Protein AF-A0A0K0F7G6-F1 (afdb_monomer_lite)

Secondary structure (DSSP, 8-state):
--HHHHHHHHHHTT-SSPPPHHHHHHHHHHHHTT--EEEEEEEESSSS-EEEEEEEEEEEEEPPTT---B-HHHHHHHHHHHHHH-HHHHHHHTT-S-TT-EEEEEEESS----TT-TTEEEEEEEPPPEEETTEEEEEEEEEEEESPPSS---SSPPPPP--TTTT-STTEEEEE---TTS-----EEEEHHHHHHHHHHTT---SS----SEEEEEE-TTS-EEEEEEEEE-TT--EEEEEEE---S---------

Radius of gyration: 21.0 Å; chains: 1; bounding box: 54×41×56 Å

Structure (mmCIF, N/CA/C/O backbone):
data_AF-A0A0K0F7G6-F1
#
_entry.id   AF-A0A0K0F7G6-F1
#
loop_
_atom_site.group_PDB
_atom_site.id
_atom_site.type_symbol
_atom_site.label_atom_id
_atom_site.label_alt_id
_atom_site.label_comp_id
_atom_site.label_asym_id
_atom_site.label_entity_id
_atom_site.label_seq_id
_atom_site.pdbx_PDB_ins_code
_atom_site.Cartn_x
_atom_site.Cartn_y
_atom_site.Cartn_z
_atom_site.occupancy
_atom_site.B_iso_or_equiv
_atom_site.auth_seq_id
_atom_site.auth_comp_id
_atom_site.auth_asym_id
_atom_site.auth_atom_id
_atom_site.pdbx_PDB_model_num
ATOM 1 N N . MET A 1 1 ? 4.862 7.576 15.679 1.00 67.00 1 MET A N 1
ATOM 2 C CA . MET A 1 1 ? 4.454 7.324 14.286 1.00 67.00 1 MET A CA 1
ATOM 3 C C . MET A 1 1 ? 3.066 6.751 14.371 1.00 67.00 1 MET A C 1
ATOM 5 O O . MET A 1 1 ? 2.919 5.734 15.036 1.00 67.00 1 MET A O 1
ATOM 9 N N . VAL A 1 2 ? 2.077 7.441 13.816 1.00 78.69 2 VAL A N 1
ATOM 10 C CA . VAL A 1 2 ? 0.722 6.891 13.664 1.00 78.69 2 VAL A CA 1
ATOM 11 C C . VAL A 1 2 ? 0.605 6.172 12.319 1.00 78.69 2 VAL A C 1
ATOM 13 O O . VAL A 1 2 ? 1.463 6.325 11.448 1.00 78.69 2 VAL A O 1
ATOM 16 N N . VAL A 1 3 ? -0.439 5.365 12.136 1.00 78.94 3 VAL A N 1
ATOM 17 C CA . VAL A 1 3 ? -0.662 4.599 10.894 1.00 78.94 3 VAL A CA 1
ATOM 18 C C . VAL A 1 3 ? -0.763 5.524 9.675 1.00 78.94 3 VAL A C 1
ATOM 20 O O . VAL A 1 3 ? -0.221 5.223 8.613 1.00 78.94 3 VAL A O 1
ATOM 23 N N . SER A 1 4 ? -1.387 6.688 9.835 1.00 78.06 4 SER A N 1
ATOM 24 C CA . SER A 1 4 ? -1.469 7.710 8.790 1.00 78.06 4 SER A CA 1
ATOM 25 C C . SER A 1 4 ? -0.106 8.300 8.403 1.00 78.06 4 SER A C 1
ATOM 27 O O . SER A 1 4 ? 0.112 8.550 7.218 1.00 78.06 4 SER A O 1
ATOM 29 N N . ASP A 1 5 ? 0.842 8.459 9.336 1.00 82.44 5 ASP A N 1
ATOM 30 C CA . ASP A 1 5 ? 2.215 8.898 9.015 1.00 82.44 5 ASP A CA 1
ATOM 31 C C . ASP A 1 5 ? 2.932 7.864 8.145 1.00 82.44 5 ASP A C 1
ATOM 33 O O . ASP A 1 5 ? 3.621 8.213 7.188 1.00 82.44 5 ASP A O 1
ATOM 37 N N . LEU A 1 6 ? 2.750 6.585 8.477 1.00 85.44 6 LEU A N 1
ATOM 38 C CA . LEU A 1 6 ? 3.329 5.464 7.748 1.00 85.44 6 LEU A CA 1
ATOM 39 C C . LEU A 1 6 ? 2.798 5.404 6.307 1.00 85.44 6 LEU A C 1
ATOM 41 O O . LEU A 1 6 ? 3.580 5.293 5.362 1.00 85.44 6 LEU A O 1
ATOM 45 N N . LEU A 1 7 ? 1.477 5.510 6.139 1.00 85.94 7 LEU A N 1
ATOM 46 C CA . LEU A 1 7 ? 0.832 5.546 4.825 1.00 85.94 7 LEU A CA 1
ATOM 47 C C . LEU A 1 7 ? 1.316 6.746 3.998 1.00 85.94 7 LEU A C 1
ATOM 49 O O . LEU A 1 7 ? 1.677 6.579 2.832 1.00 85.94 7 LEU A O 1
ATOM 53 N N . LYS A 1 8 ? 1.390 7.938 4.613 1.00 85.62 8 LYS A N 1
ATOM 54 C CA . LYS A 1 8 ? 1.945 9.148 3.982 1.00 85.62 8 LYS A CA 1
ATOM 55 C C . LYS A 1 8 ? 3.383 8.924 3.521 1.00 85.62 8 LYS A C 1
ATOM 57 O O . LYS A 1 8 ? 3.705 9.259 2.387 1.00 85.62 8 LYS A O 1
ATOM 62 N N . GLN A 1 9 ? 4.234 8.362 4.379 1.00 86.81 9 GLN A N 1
ATOM 63 C CA . GLN A 1 9 ? 5.650 8.140 4.085 1.00 86.81 9 GLN A CA 1
ATOM 64 C C . GLN A 1 9 ? 5.843 7.246 2.855 1.00 86.81 9 GLN A C 1
ATOM 66 O O . GLN A 1 9 ? 6.589 7.617 1.950 1.00 86.81 9 GLN A O 1
ATOM 71 N N . ILE A 1 10 ? 5.163 6.096 2.805 1.00 86.25 10 ILE A N 1
ATOM 72 C CA . ILE A 1 10 ? 5.297 5.150 1.689 1.00 86.25 10 ILE A CA 1
ATOM 73 C C . ILE A 1 10 ? 4.769 5.783 0.399 1.00 86.25 10 ILE A C 1
ATOM 75 O O . ILE A 1 10 ? 5.465 5.782 -0.612 1.00 86.25 10 ILE A O 1
ATOM 79 N N . PHE A 1 11 ? 3.587 6.398 0.428 1.00 84.75 11 PHE A N 1
ATOM 80 C CA . PHE A 1 11 ? 2.997 6.957 -0.785 1.00 84.75 11 PHE A CA 1
ATOM 81 C C . PHE A 1 11 ? 3.763 8.161 -1.340 1.00 84.75 11 PHE A C 1
ATOM 83 O O . PHE A 1 11 ? 4.025 8.210 -2.535 1.00 84.75 11 PHE A O 1
ATOM 90 N N . ILE A 1 12 ? 4.172 9.113 -0.492 1.00 81.19 12 ILE A N 1
ATOM 91 C CA . ILE A 1 12 ? 4.940 10.294 -0.933 1.00 81.19 12 ILE A CA 1
ATOM 92 C C . ILE A 1 12 ? 6.284 9.874 -1.537 1.00 81.19 12 ILE A C 1
ATOM 94 O O . ILE A 1 12 ? 6.775 10.501 -2.468 1.00 81.19 12 ILE A O 1
ATOM 98 N N . SER A 1 13 ? 6.886 8.789 -1.045 1.00 79.19 13 SER A N 1
ATOM 99 C CA . SER A 1 13 ? 8.154 8.295 -1.594 1.00 79.19 13 SER A CA 1
ATOM 100 C C . SER A 1 13 ? 8.040 7.674 -2.993 1.00 79.19 13 SER A C 1
ATOM 102 O O . SER A 1 13 ? 9.062 7.396 -3.618 1.00 79.19 13 SER A O 1
ATOM 104 N N . ARG A 1 14 ? 6.814 7.425 -3.468 1.00 79.44 14 ARG A N 1
ATOM 105 C CA . ARG A 1 14 ? 6.507 6.768 -4.747 1.00 79.44 14 ARG A CA 1
ATOM 106 C C . ARG A 1 14 ? 5.588 7.606 -5.645 1.00 79.44 14 ARG A C 1
ATOM 108 O O . ARG A 1 14 ? 5.306 7.225 -6.782 1.00 79.44 14 ARG A O 1
ATOM 115 N N . ASN A 1 15 ? 5.116 8.747 -5.148 1.00 77.00 15 ASN A N 1
ATOM 116 C CA . ASN A 1 15 ? 4.255 9.682 -5.854 1.00 77.00 15 ASN A CA 1
ATOM 117 C C . ASN A 1 15 ? 4.574 11.112 -5.416 1.00 77.00 15 ASN A C 1
ATOM 119 O O . ASN A 1 15 ? 4.607 11.413 -4.226 1.00 77.00 15 ASN A O 1
ATOM 123 N N . ASN A 1 16 ? 4.715 12.024 -6.376 1.00 64.31 16 ASN A N 1
ATOM 124 C CA . ASN A 1 16 ? 4.923 13.446 -6.083 1.00 64.31 16 ASN A CA 1
ATOM 125 C C . ASN A 1 16 ? 3.651 14.144 -5.563 1.00 64.31 16 ASN A C 1
ATOM 127 O O . ASN A 1 16 ? 3.698 15.306 -5.155 1.00 64.31 16 ASN A O 1
ATOM 131 N N . ASN A 1 17 ? 2.511 13.449 -5.563 1.00 68.44 17 ASN A N 1
ATOM 132 C CA . ASN A 1 17 ? 1.236 13.982 -5.106 1.00 68.44 17 ASN A CA 1
ATOM 133 C C . ASN A 1 17 ? 0.978 13.693 -3.622 1.00 68.44 17 ASN A C 1
ATOM 135 O O . ASN A 1 17 ? 1.262 12.614 -3.100 1.00 68.44 17 ASN A O 1
ATOM 139 N N . LYS A 1 18 ? 0.364 14.663 -2.939 1.00 71.12 18 LYS A N 1
ATOM 140 C CA . LYS A 1 18 ? -0.119 14.488 -1.564 1.00 71.12 18 LYS A CA 1
ATOM 141 C C . LYS A 1 18 ? -1.381 13.625 -1.561 1.00 71.12 18 LYS A C 1
ATOM 143 O O . LYS A 1 18 ? -2.294 13.891 -2.339 1.00 71.12 18 LYS A O 1
ATOM 148 N N . ILE A 1 19 ? -1.466 12.664 -0.641 1.00 74.19 19 ILE A N 1
ATOM 149 C CA . ILE A 1 19 ? -2.743 12.011 -0.316 1.00 74.19 19 ILE A CA 1
ATOM 150 C C . ILE A 1 19 ? -3.592 12.983 0.511 1.00 74.19 19 ILE A C 1
ATOM 152 O O . ILE A 1 19 ? -3.069 13.644 1.413 1.00 74.19 19 ILE A O 1
ATOM 156 N N . ASP A 1 20 ? -4.890 13.060 0.217 1.00 73.06 20 ASP A N 1
ATOM 157 C CA . ASP A 1 20 ? -5.854 13.815 1.020 1.00 73.06 20 ASP A CA 1
ATOM 158 C C . ASP A 1 20 ? -6.014 13.206 2.430 1.00 73.06 20 ASP A C 1
ATOM 160 O O . ASP A 1 20 ? -6.014 11.985 2.614 1.00 73.06 20 ASP A O 1
ATOM 164 N N . ASP A 1 21 ? -6.146 14.060 3.450 1.00 67.44 21 ASP A N 1
ATOM 165 C CA . ASP A 1 21 ? -6.247 13.621 4.849 1.00 67.44 21 ASP A CA 1
ATOM 166 C C . ASP A 1 21 ? -7.492 12.743 5.107 1.00 67.44 21 ASP A C 1
ATOM 168 O O . ASP A 1 21 ? -7.449 11.872 5.977 1.00 67.44 21 ASP A O 1
ATOM 172 N N . LEU A 1 22 ? -8.578 12.914 4.339 1.00 67.19 22 LEU A N 1
ATOM 173 C CA . LEU A 1 22 ? -9.770 12.068 4.431 1.00 67.19 22 LEU A CA 1
ATOM 174 C C . LEU A 1 22 ? -9.475 10.639 3.971 1.00 67.19 22 LEU A C 1
ATOM 176 O O . LEU A 1 22 ? -9.799 9.691 4.684 1.00 67.19 22 LEU A O 1
ATOM 180 N N . THR A 1 23 ? -8.825 10.494 2.815 1.00 74.25 23 THR A N 1
ATOM 181 C CA . THR A 1 23 ? -8.407 9.199 2.265 1.00 74.25 23 THR A CA 1
ATOM 182 C C . THR A 1 23 ? -7.522 8.455 3.257 1.00 74.25 23 THR A C 1
ATOM 184 O O . THR A 1 23 ? -7.730 7.276 3.518 1.00 74.25 23 THR A O 1
ATOM 187 N N . LEU A 1 24 ? -6.570 9.145 3.883 1.00 75.12 24 LEU A N 1
ATOM 188 C CA . LEU A 1 24 ? -5.701 8.532 4.889 1.00 75.12 24 LEU A CA 1
ATOM 189 C C . LEU A 1 24 ? -6.450 8.074 6.132 1.00 75.12 24 LEU A C 1
ATOM 191 O O . LEU A 1 24 ? -6.168 6.989 6.635 1.00 75.12 24 LEU A O 1
ATOM 195 N N . LEU A 1 25 ? -7.408 8.868 6.611 1.00 70.06 25 LEU A N 1
ATOM 196 C CA . LEU A 1 25 ? -8.240 8.463 7.735 1.00 70.06 25 LEU A CA 1
ATOM 197 C C . LEU A 1 25 ? -9.086 7.231 7.379 1.00 70.06 25 LEU A C 1
ATOM 199 O O . LEU A 1 25 ? -9.171 6.298 8.174 1.00 70.06 25 LEU A O 1
ATOM 203 N N . GLN A 1 26 ? -9.672 7.195 6.180 1.00 71.75 26 GLN A N 1
ATOM 204 C CA . GLN A 1 26 ? -10.444 6.048 5.692 1.00 71.75 26 GLN A CA 1
ATOM 205 C C . GLN A 1 26 ? -9.582 4.779 5.600 1.00 71.75 26 GLN A C 1
ATOM 207 O O . GLN A 1 26 ? -10.010 3.711 6.035 1.00 71.75 26 GLN A O 1
ATOM 212 N N . LEU A 1 27 ? -8.346 4.894 5.110 1.00 77.31 27 LEU A N 1
ATOM 213 C CA . LEU A 1 27 ? -7.388 3.785 5.065 1.00 77.31 27 LEU A CA 1
ATOM 214 C C . LEU A 1 27 ? -6.960 3.326 6.461 1.00 77.31 27 LEU A C 1
ATOM 216 O O . LEU A 1 27 ? -6.865 2.129 6.715 1.00 77.31 27 LEU A O 1
ATOM 220 N N . GLU A 1 28 ? -6.730 4.259 7.383 1.00 75.62 28 GLU A N 1
ATOM 221 C CA . GLU A 1 28 ? -6.409 3.943 8.775 1.00 75.62 28 GLU A CA 1
ATOM 222 C C . GLU A 1 28 ? -7.538 3.148 9.450 1.00 75.62 28 GLU A C 1
ATOM 224 O O . GLU A 1 28 ? -7.273 2.209 10.202 1.00 75.62 28 GLU A O 1
ATOM 229 N N . ILE A 1 29 ? -8.795 3.478 9.153 1.00 70.94 29 ILE A N 1
ATOM 230 C CA . ILE A 1 29 ? -9.959 2.744 9.657 1.00 70.94 29 ILE A CA 1
ATOM 231 C C . ILE A 1 29 ? -10.029 1.337 9.069 1.00 70.94 29 ILE A C 1
ATOM 233 O O . ILE A 1 29 ? -10.207 0.387 9.831 1.00 70.94 29 ILE A O 1
ATOM 237 N N . LEU A 1 30 ? -9.850 1.194 7.752 1.00 71.56 30 LEU A N 1
ATOM 238 C CA . LEU A 1 30 ? -9.800 -0.115 7.092 1.00 71.56 30 LEU A CA 1
ATOM 239 C C . LEU A 1 30 ? -8.732 -1.006 7.732 1.00 71.56 30 LEU A C 1
ATOM 241 O O . LEU A 1 30 ? -9.013 -2.134 8.139 1.00 71.56 30 LEU A O 1
ATOM 245 N N . LEU A 1 31 ? -7.537 -0.454 7.931 1.00 75.44 31 LEU A N 1
ATOM 246 C CA . LEU A 1 31 ? -6.448 -1.134 8.617 1.00 75.44 31 LEU A CA 1
ATOM 247 C C . LEU A 1 31 ? -6.837 -1.551 10.039 1.00 75.44 31 LEU A C 1
ATOM 249 O O . LEU A 1 31 ? -6.646 -2.707 10.401 1.00 75.44 31 LEU A O 1
ATOM 253 N N . LYS A 1 32 ? -7.430 -0.655 10.839 1.00 70.62 32 LYS A N 1
ATOM 254 C CA . LYS A 1 32 ? -7.868 -0.950 12.220 1.00 70.62 32 LYS A CA 1
ATOM 255 C C . LYS A 1 32 ? -8.958 -2.027 12.303 1.00 70.62 32 LYS A C 1
ATOM 257 O O . LYS A 1 32 ? -9.160 -2.603 13.368 1.00 70.62 32 LYS A O 1
ATOM 262 N N . GLN A 1 33 ? -9.639 -2.323 11.199 1.00 64.31 33 GLN A N 1
ATOM 263 C CA . GLN A 1 33 ? -10.616 -3.413 11.087 1.00 64.31 33 GLN A CA 1
ATOM 264 C C . GLN A 1 33 ? -9.995 -4.745 10.647 1.00 64.31 33 GLN A C 1
ATOM 266 O O . GLN A 1 33 ? -10.687 -5.760 10.570 1.00 64.31 33 GLN A O 1
ATOM 271 N N . GLY A 1 34 ? -8.688 -4.756 10.387 1.00 64.81 34 GLY A N 1
ATOM 272 C CA . GLY A 1 34 ? -7.953 -5.916 9.897 1.00 64.81 34 GLY A CA 1
ATOM 273 C C . GLY A 1 34 ? -7.946 -6.041 8.374 1.00 64.81 34 GLY A C 1
ATOM 274 O O . GLY A 1 34 ? -7.438 -7.040 7.864 1.00 64.81 34 GLY A O 1
ATOM 275 N N . TYR A 1 35 ? -8.466 -5.056 7.628 1.00 72.62 35 TYR A N 1
ATOM 276 C CA . TYR A 1 35 ? -8.335 -5.052 6.172 1.00 72.62 35 TYR A CA 1
ATOM 277 C C . TYR A 1 35 ? -6.933 -4.581 5.785 1.00 72.62 35 TYR A C 1
ATOM 279 O O . TYR A 1 35 ? -6.530 -3.485 6.178 1.00 72.62 35 TYR A O 1
ATOM 287 N N . PRO A 1 36 ? -6.166 -5.375 5.023 1.00 82.50 36 PRO A N 1
ATOM 288 C CA . PRO A 1 36 ? -4.882 -4.921 4.526 1.00 82.50 36 PRO A CA 1
ATOM 289 C C . PRO A 1 36 ? -5.066 -3.800 3.499 1.00 82.50 36 PRO A C 1
ATOM 291 O O . PRO A 1 36 ? -5.997 -3.819 2.696 1.00 82.50 36 PRO A O 1
ATOM 294 N N . VAL A 1 37 ? -4.137 -2.851 3.505 1.00 87.50 37 VAL A N 1
ATOM 295 C CA . VAL A 1 37 ? -4.024 -1.811 2.480 1.00 87.50 37 VAL A CA 1
ATOM 296 C C . VAL A 1 37 ? -2.774 -2.079 1.662 1.00 87.50 37 VAL A C 1
ATOM 298 O O . VAL A 1 37 ? -1.712 -2.376 2.221 1.00 87.50 37 VAL A O 1
ATOM 301 N N . TYR A 1 38 ? -2.902 -1.949 0.345 1.00 91.81 38 TYR A N 1
ATOM 302 C CA . TYR A 1 38 ? -1.810 -2.131 -0.597 1.00 91.81 38 TYR A CA 1
ATOM 303 C C . TYR A 1 38 ? -1.448 -0.809 -1.268 1.00 91.81 38 TYR A C 1
ATOM 305 O O . TYR A 1 38 ? -2.327 -0.063 -1.695 1.00 91.81 38 TYR A O 1
ATOM 313 N N . ILE A 1 39 ? -0.153 -0.500 -1.345 1.00 92.88 39 ILE A N 1
ATOM 314 C CA . ILE A 1 39 ? 0.362 0.658 -2.085 1.00 92.88 39 ILE A CA 1
ATOM 315 C C . ILE A 1 39 ? 1.246 0.128 -3.204 1.00 92.88 39 ILE A C 1
ATOM 317 O O . ILE A 1 39 ? 2.278 -0.489 -2.943 1.00 92.88 39 ILE A O 1
ATOM 321 N N . HIS A 1 40 ? 0.814 0.369 -4.433 1.00 93.88 40 HIS A N 1
ATOM 322 C CA . HIS A 1 40 ? 1.455 -0.086 -5.653 1.00 93.88 40 HIS A CA 1
ATOM 323 C C . HIS A 1 40 ? 2.280 1.034 -6.255 1.00 93.88 40 HIS A C 1
ATOM 325 O O . HIS A 1 40 ? 1.778 2.149 -6.385 1.00 93.88 40 HIS A O 1
ATOM 331 N N . THR A 1 41 ? 3.478 0.707 -6.715 1.00 94.19 41 THR A N 1
ATOM 332 C CA . THR A 1 41 ? 4.218 1.507 -7.688 1.00 94.19 41 THR A CA 1
ATOM 333 C C . THR A 1 41 ? 3.877 0.970 -9.076 1.00 94.19 41 THR A C 1
ATOM 335 O O . THR A 1 41 ? 4.094 -0.213 -9.362 1.00 94.19 41 THR A O 1
ATOM 338 N N . ILE A 1 42 ? 3.291 1.821 -9.918 1.00 93.38 42 ILE A N 1
ATOM 339 C CA . ILE A 1 42 ? 2.843 1.478 -11.271 1.00 93.38 42 ILE A CA 1
ATOM 340 C C . ILE A 1 42 ? 3.735 2.188 -12.285 1.00 93.38 42 ILE A C 1
ATOM 342 O O . ILE A 1 42 ? 3.973 3.391 -12.163 1.00 93.38 42 ILE A O 1
ATOM 346 N N . LEU A 1 43 ? 4.186 1.449 -13.296 1.00 93.00 43 LEU A N 1
ATOM 347 C CA . LEU A 1 43 ? 4.761 2.005 -14.519 1.00 93.00 43 LEU A CA 1
ATOM 348 C C . LEU A 1 43 ? 3.691 1.979 -15.609 1.00 93.00 43 LEU A C 1
ATOM 350 O O . LEU A 1 43 ? 2.962 0.993 -15.725 1.00 93.00 43 LEU A O 1
ATOM 354 N N . ARG A 1 44 ? 3.595 3.051 -16.394 1.00 91.00 44 ARG A N 1
ATOM 355 C CA . ARG A 1 44 ? 2.666 3.157 -17.520 1.00 91.00 44 ARG A CA 1
ATOM 356 C C . ARG A 1 44 ? 3.361 3.721 -18.747 1.00 91.00 44 ARG A C 1
ATOM 358 O O . ARG A 1 44 ? 4.065 4.724 -18.638 1.00 91.00 44 ARG A O 1
ATOM 365 N N . ASP A 1 45 ? 3.108 3.108 -19.891 1.00 88.94 45 ASP A N 1
ATOM 366 C CA . ASP A 1 45 ? 3.434 3.698 -21.191 1.00 88.94 45 ASP A CA 1
ATOM 367 C C . ASP A 1 45 ? 2.242 4.538 -21.685 1.00 88.94 45 ASP A C 1
ATOM 369 O O . ASP A 1 45 ? 2.365 5.730 -21.963 1.00 88.94 45 ASP A O 1
ATOM 373 N N . ASP A 1 46 ? 1.032 3.972 -21.612 1.00 83.12 46 ASP A N 1
ATOM 374 C CA . ASP A 1 46 ? -0.233 4.637 -21.946 1.00 83.12 46 ASP A CA 1
ATOM 375 C C . ASP A 1 46 ? -1.342 4.329 -20.906 1.00 83.12 46 ASP A C 1
ATOM 377 O O . ASP A 1 46 ? -1.041 4.047 -19.746 1.00 83.12 46 ASP A O 1
ATOM 381 N N . ASP A 1 47 ? -2.625 4.535 -21.232 1.00 76.69 47 ASP A N 1
ATOM 382 C CA . ASP A 1 47 ? -3.765 4.240 -20.332 1.00 76.69 47 ASP A CA 1
ATOM 383 C C . ASP A 1 47 ? -4.155 2.749 -20.287 1.00 76.69 47 ASP A C 1
ATOM 385 O O . ASP A 1 47 ? -4.979 2.351 -19.468 1.00 76.69 47 ASP A O 1
ATOM 389 N N . THR A 1 48 ? -3.571 1.919 -21.145 1.00 80.00 48 THR A N 1
ATOM 390 C CA . THR A 1 48 ? -3.859 0.482 -21.274 1.00 80.00 48 THR A CA 1
ATOM 391 C C . THR A 1 48 ? -2.668 -0.388 -20.882 1.00 80.00 48 THR A C 1
ATOM 393 O O . THR A 1 48 ? -2.839 -1.429 -20.251 1.00 80.00 48 THR A O 1
ATOM 396 N N . ASN A 1 49 ? -1.459 0.082 -21.173 1.00 87.25 49 ASN A N 1
ATOM 397 C CA . ASN A 1 49 ? -0.194 -0.581 -20.919 1.00 87.25 49 ASN A CA 1
ATOM 398 C C . ASN A 1 49 ? 0.376 -0.092 -19.593 1.00 87.25 49 ASN A C 1
ATOM 400 O O . ASN A 1 49 ? 1.013 0.963 -19.487 1.00 87.25 49 ASN A O 1
ATOM 404 N N . MET A 1 50 ? 0.079 -0.869 -18.558 1.00 92.50 50 MET A N 1
ATOM 405 C CA . MET A 1 50 ? 0.458 -0.616 -17.178 1.00 92.50 50 MET A CA 1
ATOM 406 C C . MET A 1 50 ? 0.978 -1.902 -16.550 1.00 92.50 50 MET A C 1
ATOM 408 O O . MET A 1 50 ? 0.461 -2.982 -16.827 1.00 92.50 50 MET A O 1
ATOM 412 N N . ILE A 1 51 ? 1.962 -1.780 -15.660 1.00 94.62 51 ILE A N 1
ATOM 413 C CA . ILE A 1 51 ? 2.473 -2.892 -14.848 1.00 94.62 51 ILE A CA 1
ATOM 414 C C . ILE A 1 51 ? 2.673 -2.436 -13.401 1.00 94.62 51 ILE A C 1
ATOM 416 O O . ILE A 1 51 ? 3.042 -1.288 -13.144 1.00 94.62 51 ILE A O 1
ATOM 420 N N . SER A 1 52 ? 2.449 -3.335 -12.441 1.00 95.12 52 SER A N 1
ATOM 421 C CA . SER A 1 52 ? 2.768 -3.088 -11.032 1.00 95.12 52 SER A CA 1
ATOM 422 C C . SER A 1 52 ? 4.103 -3.734 -10.685 1.00 95.12 52 SER A C 1
ATOM 424 O O . SER A 1 52 ? 4.242 -4.951 -10.795 1.00 95.12 52 SER A O 1
ATOM 426 N N . VAL A 1 53 ? 5.076 -2.920 -10.267 1.00 95.62 53 VAL A N 1
ATOM 427 C CA . VAL A 1 53 ? 6.475 -3.355 -10.078 1.00 95.62 53 VAL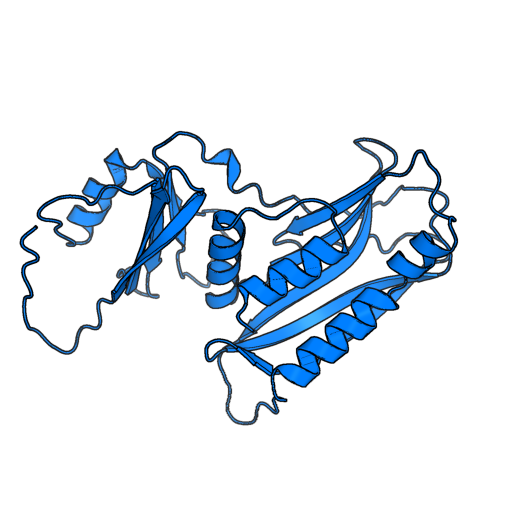 A CA 1
ATOM 428 C C . VAL A 1 53 ? 6.896 -3.483 -8.617 1.00 95.62 53 VAL A C 1
ATOM 430 O O . VAL A 1 53 ? 7.897 -4.123 -8.313 1.00 95.62 53 VAL A O 1
ATOM 433 N N . GLU A 1 54 ? 6.144 -2.886 -7.699 1.00 96.19 54 GLU A N 1
ATOM 434 C CA . GLU A 1 54 ? 6.405 -2.914 -6.261 1.00 96.19 54 GLU A CA 1
ATOM 435 C C . GLU A 1 54 ? 5.071 -2.742 -5.531 1.00 96.19 54 GLU A C 1
ATOM 437 O O . GLU A 1 54 ? 4.266 -1.889 -5.905 1.00 96.19 54 GLU A O 1
ATOM 442 N N . VAL A 1 55 ? 4.820 -3.558 -4.507 1.00 96.75 55 VAL A N 1
ATOM 443 C CA . VAL A 1 55 ? 3.568 -3.554 -3.744 1.00 96.75 55 VAL A CA 1
ATOM 444 C C . VAL A 1 55 ? 3.859 -3.661 -2.257 1.00 96.75 55 VAL A C 1
ATOM 446 O O . VAL A 1 55 ? 4.207 -4.731 -1.748 1.00 96.75 55 VAL A O 1
ATOM 449 N N . PHE A 1 56 ? 3.646 -2.568 -1.529 1.00 96.56 56 PHE A N 1
ATOM 450 C CA . PHE A 1 56 ? 3.635 -2.580 -0.071 1.00 96.56 56 PHE A CA 1
ATOM 451 C C . PHE A 1 56 ? 2.314 -3.150 0.419 1.00 96.56 56 PHE A C 1
ATOM 453 O O . PHE A 1 56 ? 1.258 -2.648 0.068 1.00 96.56 56 PHE A O 1
ATOM 460 N N . SER A 1 57 ? 2.372 -4.174 1.260 1.00 95.44 57 SER A N 1
ATOM 461 C CA . SER A 1 57 ? 1.234 -4.713 1.999 1.00 95.44 57 SER A CA 1
ATOM 462 C C . SER A 1 57 ? 1.326 -4.255 3.446 1.00 95.44 57 SER A C 1
ATOM 464 O O . SER A 1 57 ? 2.287 -4.600 4.138 1.00 95.44 57 SER A O 1
ATOM 466 N N . ILE A 1 58 ? 0.327 -3.509 3.902 1.00 94.25 58 ILE A N 1
ATOM 467 C CA . ILE A 1 58 ? 0.242 -2.971 5.258 1.00 94.25 58 ILE A CA 1
ATOM 468 C C . ILE A 1 58 ? -0.948 -3.632 5.935 1.00 94.25 58 ILE A C 1
ATOM 470 O O . ILE A 1 58 ? -2.049 -3.645 5.393 1.00 94.25 58 ILE A O 1
ATOM 474 N N . HIS A 1 59 ? -0.727 -4.198 7.113 1.00 91.12 59 HIS A N 1
ATOM 475 C CA . HIS A 1 59 ? -1.759 -4.896 7.860 1.00 91.12 59 HIS A CA 1
ATOM 476 C C . HIS A 1 59 ? -1.624 -4.588 9.351 1.00 91.12 59 HIS A C 1
ATOM 478 O O . HIS A 1 59 ? -0.508 -4.531 9.873 1.00 91.12 59 HIS A O 1
ATOM 484 N N . LEU A 1 60 ? -2.755 -4.412 10.032 1.00 87.19 60 LEU A N 1
ATOM 485 C CA . LEU A 1 60 ? -2.810 -4.287 11.485 1.00 87.19 60 LEU A CA 1
ATOM 486 C C . LEU A 1 60 ? -3.486 -5.522 12.069 1.00 87.19 60 LEU A C 1
ATOM 488 O O . LEU A 1 60 ? -4.614 -5.845 11.708 1.00 87.19 60 LEU A O 1
ATOM 492 N N . THR A 1 61 ? -2.801 -6.194 12.986 1.00 82.69 61 THR A N 1
ATOM 493 C CA . THR A 1 61 ? -3.379 -7.279 13.783 1.00 82.69 61 THR A CA 1
ATOM 494 C C . THR A 1 61 ? -3.509 -6.866 15.240 1.00 82.69 61 THR A C 1
ATOM 496 O O . THR A 1 61 ? -2.705 -6.083 15.754 1.00 82.69 61 THR A O 1
ATOM 499 N N . SER A 1 62 ? -4.467 -7.470 15.943 1.00 79.88 62 SER A N 1
ATOM 500 C CA . SER A 1 62 ? -4.512 -7.420 17.404 1.00 79.88 62 SER A CA 1
ATOM 501 C C . SER A 1 62 ? -3.210 -7.953 18.006 1.00 79.88 62 SER A C 1
ATOM 503 O O . SER A 1 62 ? -2.619 -8.897 17.478 1.00 79.88 62 SER A O 1
ATOM 505 N N . ILE A 1 63 ? -2.785 -7.378 19.131 1.00 83.44 63 ILE A N 1
ATOM 506 C CA . ILE A 1 63 ? -1.641 -7.881 19.896 1.00 83.44 63 ILE A CA 1
ATOM 507 C C . ILE A 1 63 ? -1.988 -9.285 20.408 1.00 83.44 63 ILE A C 1
ATOM 509 O O . ILE A 1 63 ? -2.940 -9.450 21.167 1.00 83.44 63 ILE A O 1
ATOM 513 N N . MET A 1 64 ? -1.236 -10.293 19.963 1.00 82.06 64 MET A N 1
ATOM 514 C CA . MET A 1 64 ? -1.342 -11.667 20.457 1.00 82.06 64 MET A CA 1
ATOM 515 C C . MET A 1 64 ? -0.253 -11.928 21.496 1.00 82.06 64 MET A C 1
ATOM 517 O O . MET A 1 64 ? 0.871 -11.427 21.352 1.00 82.06 64 MET A O 1
ATOM 521 N N . GLU A 1 65 ? -0.566 -12.742 22.505 1.00 66.44 65 GLU A N 1
ATOM 522 C CA . GLU A 1 65 ? 0.430 -13.251 23.449 1.00 66.44 65 GLU A CA 1
ATOM 523 C C . GLU A 1 65 ? 1.591 -13.890 22.670 1.00 66.44 65 GLU A C 1
ATOM 525 O O . GLU A 1 65 ? 1.382 -14.623 21.704 1.00 66.44 65 GLU A O 1
ATOM 530 N N . ASN A 1 66 ? 2.826 -13.561 23.059 1.00 79.00 66 ASN A N 1
ATOM 531 C CA . ASN A 1 66 ? 4.086 -13.986 22.427 1.00 79.00 66 ASN A CA 1
ATOM 532 C C . ASN A 1 66 ? 4.504 -13.275 21.126 1.00 79.00 66 ASN A C 1
ATOM 534 O O . ASN A 1 66 ? 5.528 -13.640 20.539 1.00 79.00 66 ASN A O 1
ATOM 538 N N . THR A 1 67 ? 3.804 -12.226 20.680 1.00 83.94 67 THR A N 1
ATOM 539 C CA . THR A 1 67 ? 4.272 -11.448 19.518 1.00 83.94 67 THR A CA 1
ATOM 540 C C . THR A 1 67 ? 5.520 -10.636 19.878 1.00 83.94 67 THR A C 1
ATOM 542 O O . THR A 1 67 ? 5.451 -9.688 20.658 1.00 83.94 67 THR A O 1
ATOM 545 N N . LYS A 1 68 ? 6.675 -10.972 19.289 1.00 88.44 68 LYS A N 1
ATOM 546 C CA . LYS A 1 68 ? 7.910 -10.189 19.447 1.00 88.44 68 LYS A CA 1
ATOM 547 C C . LYS A 1 68 ? 7.862 -8.949 18.553 1.00 88.44 68 LYS A C 1
ATOM 549 O O . LYS A 1 68 ? 7.928 -9.061 17.330 1.00 88.44 68 LYS A O 1
ATOM 554 N N . THR A 1 69 ? 7.773 -7.773 19.164 1.00 92.06 69 THR A N 1
ATOM 555 C CA . THR A 1 69 ? 7.752 -6.481 18.464 1.00 92.06 69 THR A CA 1
ATOM 556 C C . THR A 1 69 ? 8.971 -5.642 18.816 1.00 92.06 69 THR A C 1
ATOM 558 O O . THR A 1 69 ? 9.426 -5.658 19.958 1.00 92.06 69 THR A O 1
ATOM 561 N N . LEU A 1 70 ? 9.464 -4.860 17.860 1.00 92.81 70 LEU A N 1
ATOM 562 C CA . LEU A 1 70 ? 10.501 -3.858 18.083 1.00 92.81 70 LEU A CA 1
ATOM 563 C C . LEU A 1 70 ? 9.893 -2.461 18.259 1.00 92.81 70 LEU A C 1
ATOM 565 O O . LEU A 1 70 ? 8.784 -2.205 17.784 1.00 92.81 70 LEU A O 1
ATOM 569 N N . PRO A 1 71 ? 10.616 -1.520 18.891 1.00 90.81 71 PRO A N 1
ATOM 570 C CA . PRO A 1 71 ? 10.213 -0.119 18.928 1.00 90.81 71 PRO A CA 1
ATOM 571 C C . PRO A 1 71 ? 10.012 0.486 17.528 1.00 90.81 71 PRO A C 1
ATOM 573 O O . PRO A 1 71 ? 10.733 0.160 16.584 1.00 90.81 71 PRO A O 1
ATOM 576 N N . ASN A 1 72 ? 9.088 1.445 17.413 1.00 88.81 72 ASN A N 1
ATOM 577 C CA . ASN A 1 72 ? 8.704 2.089 16.145 1.00 88.81 72 ASN A CA 1
ATOM 578 C C . ASN A 1 72 ? 9.877 2.683 15.342 1.00 88.81 72 ASN A C 1
ATOM 580 O O . ASN A 1 72 ? 9.802 2.785 14.117 1.00 88.81 72 ASN A O 1
ATOM 584 N N . ILE A 1 73 ? 10.970 3.067 16.011 1.00 89.56 73 ILE A N 1
ATOM 585 C CA . ILE A 1 73 ? 12.166 3.611 15.354 1.00 89.56 73 ILE A CA 1
ATOM 586 C C . ILE A 1 73 ? 12.825 2.601 14.403 1.00 89.56 73 ILE A C 1
ATOM 588 O O . ILE A 1 73 ? 13.301 2.993 13.340 1.00 89.56 73 ILE A O 1
ATOM 592 N N . PHE A 1 74 ? 12.791 1.303 14.725 1.00 92.44 74 PHE A N 1
ATOM 593 C CA . PHE A 1 74 ? 13.366 0.258 13.874 1.00 92.44 74 PHE A CA 1
ATOM 594 C C . PHE A 1 74 ? 12.575 0.096 12.582 1.00 92.44 74 PHE A C 1
ATOM 596 O O . PHE A 1 74 ? 13.172 0.030 11.509 1.00 92.44 74 PHE A O 1
ATOM 603 N N . LEU A 1 75 ? 11.240 0.104 12.670 1.00 92.75 75 LEU A N 1
ATOM 604 C CA . LEU A 1 75 ? 10.389 0.089 11.484 1.00 92.75 75 LEU A CA 1
ATOM 605 C C . LEU A 1 75 ? 10.650 1.328 10.620 1.00 92.75 75 LEU A C 1
ATOM 607 O O . LEU A 1 75 ? 10.892 1.197 9.423 1.00 92.75 75 LEU A O 1
ATOM 611 N N . LYS A 1 76 ? 10.653 2.519 11.229 1.00 91.50 76 LYS A N 1
ATOM 612 C CA . LYS A 1 76 ? 10.894 3.782 10.520 1.00 91.50 76 LYS A CA 1
ATOM 613 C C . LYS A 1 76 ? 12.229 3.769 9.768 1.00 91.50 76 LYS A C 1
ATOM 615 O O . LYS A 1 76 ? 12.270 4.134 8.596 1.00 91.50 76 LYS A O 1
ATOM 620 N N . ASN A 1 77 ? 13.304 3.326 10.419 1.00 92.25 77 ASN A N 1
ATOM 621 C CA . ASN A 1 77 ? 14.633 3.269 9.812 1.00 92.25 77 ASN A CA 1
ATOM 622 C C . ASN A 1 77 ? 14.717 2.206 8.709 1.00 92.25 77 ASN A C 1
ATOM 624 O O . ASN A 1 77 ? 15.259 2.485 7.641 1.00 92.25 77 ASN A O 1
ATOM 628 N N . ALA A 1 78 ? 14.144 1.019 8.930 1.00 93.94 78 ALA A N 1
ATOM 629 C CA . ALA A 1 78 ? 14.116 -0.045 7.929 1.00 93.94 78 ALA A CA 1
ATOM 630 C C . ALA A 1 78 ? 13.320 0.362 6.678 1.00 93.94 78 ALA A C 1
ATOM 632 O O . ALA A 1 78 ? 13.761 0.092 5.560 1.00 93.94 78 ALA A O 1
ATOM 633 N N . LEU A 1 79 ? 12.183 1.043 6.862 1.00 93.50 79 LEU A N 1
ATOM 634 C CA . LEU A 1 79 ? 11.398 1.614 5.770 1.00 93.50 79 LEU A CA 1
ATOM 635 C C . LEU A 1 79 ? 12.174 2.702 5.041 1.00 93.50 79 LEU A C 1
ATOM 637 O O . LEU A 1 79 ? 12.295 2.614 3.832 1.00 93.50 79 LEU A O 1
ATOM 641 N N . ASN A 1 80 ? 12.748 3.681 5.743 1.00 91.62 80 ASN A N 1
ATOM 642 C CA . ASN A 1 80 ? 13.539 4.741 5.108 1.00 91.62 80 ASN A CA 1
ATOM 643 C C . ASN A 1 80 ? 14.693 4.181 4.274 1.00 91.62 80 ASN A C 1
ATOM 645 O O . ASN A 1 80 ? 14.883 4.586 3.131 1.00 91.62 80 ASN A O 1
ATOM 649 N N . SER A 1 81 ? 15.435 3.226 4.836 1.00 93.56 81 SER A N 1
ATOM 650 C CA . SER A 1 81 ? 16.530 2.562 4.134 1.00 93.56 81 SER A CA 1
ATOM 651 C C . SER A 1 81 ? 16.027 1.839 2.883 1.00 93.56 81 SER A C 1
ATOM 653 O O . SER A 1 81 ? 16.574 2.044 1.804 1.00 93.56 81 SER A O 1
ATOM 655 N N . TYR A 1 82 ? 14.948 1.057 2.989 1.00 95.31 82 TYR A N 1
ATOM 656 C CA . TYR A 1 82 ? 14.380 0.386 1.819 1.00 95.31 82 TYR A CA 1
ATOM 657 C C . TYR A 1 82 ? 13.861 1.376 0.777 1.00 95.31 82 TYR A C 1
ATOM 659 O O . TYR A 1 82 ? 14.168 1.234 -0.397 1.00 95.31 82 TYR A O 1
ATOM 667 N N . LEU A 1 83 ? 13.108 2.393 1.192 1.00 92.12 83 LEU A N 1
ATOM 668 C CA . LEU A 1 83 ? 12.534 3.378 0.285 1.00 92.12 83 LEU A CA 1
ATOM 669 C C . LEU A 1 83 ? 13.603 4.151 -0.475 1.00 92.12 83 LEU A C 1
ATOM 671 O O . LEU A 1 83 ? 13.318 4.554 -1.594 1.00 92.12 83 LEU A O 1
ATOM 675 N N . TYR A 1 84 ? 14.792 4.338 0.107 1.00 90.38 84 TYR A N 1
ATOM 676 C CA . TYR A 1 84 ? 15.939 4.970 -0.540 1.00 90.38 84 TYR A CA 1
ATOM 677 C C . TYR A 1 84 ? 16.651 4.018 -1.516 1.00 90.38 84 TYR A C 1
ATOM 679 O O . TYR A 1 84 ? 16.895 4.399 -2.658 1.00 90.38 84 TYR A O 1
ATOM 687 N N . PHE A 1 85 ? 16.919 2.776 -1.096 1.00 92.00 85 PHE A N 1
ATOM 688 C CA . PHE A 1 85 ? 17.693 1.777 -1.853 1.00 92.00 85 PHE A CA 1
ATOM 689 C C . PHE A 1 85 ? 16.844 0.755 -2.630 1.00 92.00 85 PHE A C 1
ATOM 691 O O . PHE A 1 85 ? 17.348 -0.284 -3.044 1.00 92.00 85 PHE A O 1
ATOM 698 N N . SER A 1 86 ? 15.547 1.001 -2.806 1.00 93.69 86 SER A N 1
ATOM 699 C CA . SER A 1 86 ? 14.650 0.093 -3.531 1.00 93.69 86 SER A CA 1
ATOM 700 C C . SER A 1 86 ? 15.038 -0.036 -5.002 1.00 93.69 86 SER A C 1
ATOM 702 O O . SER A 1 86 ? 15.489 0.946 -5.597 1.00 93.69 86 SER A O 1
ATOM 704 N N . GLN A 1 87 ? 14.736 -1.186 -5.610 1.00 93.69 87 GLN A N 1
ATOM 705 C CA . GLN A 1 87 ? 14.946 -1.432 -7.039 1.00 93.69 87 GLN A CA 1
ATOM 706 C C . GLN A 1 87 ? 14.355 -0.323 -7.924 1.00 93.69 87 GLN A C 1
ATOM 708 O O . GLN A 1 87 ? 15.014 0.176 -8.833 1.00 93.69 87 GLN A O 1
ATOM 713 N N . PHE A 1 88 ? 13.139 0.127 -7.610 1.00 92.56 88 PHE A N 1
ATOM 714 C CA . PHE A 1 88 ? 12.485 1.215 -8.334 1.00 92.56 88 PHE A CA 1
ATOM 715 C C . PHE A 1 88 ? 13.310 2.515 -8.329 1.00 92.56 88 PHE A C 1
ATOM 717 O O . PHE A 1 88 ? 13.497 3.148 -9.368 1.00 92.56 88 PHE A O 1
ATOM 724 N N . ASN A 1 89 ? 13.879 2.888 -7.180 1.00 90.69 89 ASN A N 1
ATOM 725 C CA . ASN A 1 89 ? 14.762 4.051 -7.094 1.00 90.69 89 ASN A CA 1
ATOM 726 C C . ASN A 1 89 ? 16.086 3.843 -7.829 1.00 90.69 89 ASN A C 1
ATOM 728 O O . ASN A 1 89 ? 16.615 4.798 -8.394 1.00 90.69 89 ASN A O 1
ATOM 732 N N . ALA A 1 90 ? 16.622 2.621 -7.848 1.00 90.81 90 ALA A N 1
ATOM 733 C CA . ALA A 1 90 ? 17.808 2.314 -8.641 1.00 90.81 90 ALA A CA 1
ATOM 734 C C . ALA A 1 90 ? 17.547 2.561 -10.140 1.00 90.81 90 ALA A C 1
ATOM 736 O O . ALA A 1 90 ? 18.377 3.176 -10.815 1.00 90.81 90 ALA A O 1
ATOM 737 N N . TRP A 1 91 ? 16.366 2.189 -10.653 1.00 91.88 91 TRP A N 1
ATOM 738 C CA . TRP A 1 91 ? 15.945 2.521 -12.022 1.00 91.88 91 TRP A CA 1
ATOM 739 C C . TRP A 1 91 ? 15.792 4.031 -12.253 1.00 91.88 91 TRP A C 1
ATOM 741 O O . TRP A 1 91 ? 16.230 4.543 -13.284 1.00 91.88 91 TRP A O 1
ATOM 751 N N . LEU A 1 92 ? 15.224 4.764 -11.289 1.00 87.38 92 LEU A N 1
ATOM 752 C CA . LEU A 1 92 ? 15.093 6.223 -11.375 1.00 87.38 92 LEU A CA 1
ATOM 753 C C . LEU A 1 92 ? 16.457 6.929 -11.446 1.00 87.38 92 LEU A C 1
ATOM 755 O O . LEU A 1 92 ? 16.668 7.784 -12.305 1.00 87.38 92 LEU A O 1
ATOM 759 N N . VAL A 1 93 ? 17.394 6.573 -10.562 1.00 86.81 93 VAL A N 1
ATOM 760 C CA . VAL A 1 93 ? 18.717 7.221 -10.469 1.00 86.81 93 VAL A CA 1
ATOM 761 C C . VAL A 1 93 ? 19.605 6.884 -11.664 1.00 86.81 93 VAL A C 1
ATOM 763 O O . VAL A 1 93 ? 20.352 7.740 -12.136 1.00 86.81 93 VAL A O 1
ATOM 766 N N . SER A 1 94 ? 19.501 5.665 -12.195 1.00 85.44 94 SER A N 1
ATOM 767 C CA . SER A 1 94 ? 20.251 5.238 -13.383 1.00 85.44 94 SER A CA 1
ATOM 768 C C . SER A 1 94 ? 19.754 5.877 -14.687 1.00 85.44 94 SER A C 1
ATOM 770 O O . SER A 1 94 ? 20.361 5.654 -15.732 1.00 85.44 94 SER A O 1
ATOM 772 N N . LYS A 1 95 ? 18.688 6.697 -14.640 1.00 78.12 95 LYS A N 1
ATOM 773 C CA . LYS A 1 95 ? 18.038 7.317 -15.811 1.00 78.12 95 LYS A CA 1
ATOM 774 C C . LYS A 1 95 ? 17.618 6.293 -16.872 1.00 78.12 95 LYS A C 1
ATOM 776 O O . LYS A 1 95 ? 17.545 6.622 -18.051 1.00 78.12 95 LYS A O 1
ATOM 781 N N . VAL A 1 96 ? 17.352 5.057 -16.446 1.00 80.44 96 VAL A N 1
ATOM 782 C CA . VAL A 1 96 ? 16.952 3.970 -17.346 1.00 80.44 96 VAL A CA 1
ATOM 783 C C . VAL A 1 96 ? 15.471 4.077 -17.704 1.00 80.44 96 VAL A C 1
ATOM 785 O O . VAL A 1 96 ? 15.085 3.603 -18.765 1.00 80.44 96 VAL A O 1
ATOM 788 N N . ILE A 1 97 ? 14.651 4.737 -16.873 1.00 84.31 97 ILE A N 1
ATOM 789 C CA . ILE A 1 97 ? 13.232 4.965 -17.180 1.00 84.31 97 ILE A CA 1
ATOM 790 C C . ILE A 1 97 ? 13.114 5.886 -18.408 1.00 84.31 97 ILE A C 1
ATOM 792 O O . ILE A 1 97 ? 13.503 7.056 -18.317 1.00 84.31 97 ILE A O 1
ATOM 796 N N . PRO A 1 98 ? 12.568 5.400 -19.539 1.00 85.06 98 PRO A N 1
ATOM 797 C CA . PRO A 1 98 ? 12.370 6.215 -20.731 1.00 85.06 98 PRO A CA 1
ATOM 798 C C . PRO A 1 98 ? 11.410 7.381 -20.472 1.00 85.06 98 PRO A C 1
ATOM 800 O O . PRO A 1 98 ? 10.492 7.273 -19.663 1.00 85.06 98 PRO A O 1
ATOM 803 N N . VAL A 1 99 ? 11.584 8.494 -21.191 1.00 83.81 99 VAL A N 1
ATOM 804 C CA . VAL A 1 99 ? 10.810 9.737 -20.976 1.00 83.81 99 VAL A CA 1
ATOM 805 C C . VAL A 1 99 ? 9.302 9.553 -21.220 1.00 83.81 99 VAL A C 1
ATOM 807 O O . VAL A 1 99 ? 8.492 10.260 -20.622 1.00 83.81 99 VAL A O 1
ATOM 810 N N . ASN A 1 100 ? 8.913 8.607 -22.079 1.00 85.94 100 ASN A N 1
ATOM 811 C CA . ASN A 1 100 ? 7.514 8.250 -22.328 1.00 85.94 100 ASN A CA 1
ATOM 812 C C . ASN A 1 100 ? 6.882 7.455 -21.177 1.00 85.94 100 ASN A C 1
ATOM 814 O O . ASN A 1 100 ? 5.674 7.566 -20.971 1.00 85.94 100 ASN A O 1
ATOM 818 N N . ILE A 1 101 ? 7.678 6.723 -20.389 1.00 89.00 101 ILE A N 1
ATOM 819 C CA . ILE A 1 101 ? 7.160 5.947 -19.267 1.00 89.00 101 ILE A CA 1
ATOM 820 C C . ILE A 1 101 ? 6.885 6.868 -18.084 1.00 89.00 101 ILE A C 1
ATOM 822 O O . ILE A 1 101 ? 7.779 7.472 -17.488 1.00 89.00 101 ILE A O 1
ATOM 826 N N . LYS A 1 102 ? 5.616 6.930 -17.690 1.00 89.69 102 LYS A N 1
ATOM 827 C CA . LYS A 1 102 ? 5.196 7.604 -16.462 1.00 89.69 102 LYS A CA 1
ATOM 828 C C . LYS A 1 102 ? 5.144 6.592 -15.327 1.00 89.69 102 LYS A C 1
ATOM 830 O O . LYS A 1 102 ? 4.871 5.413 -15.530 1.00 89.69 102 LYS A O 1
ATOM 835 N N . HIS A 1 103 ? 5.353 7.070 -14.109 1.00 89.56 103 HIS A N 1
ATOM 836 C CA . HIS A 1 103 ? 5.159 6.274 -12.906 1.00 89.56 103 HIS A CA 1
ATOM 837 C C . HIS A 1 103 ? 4.248 7.010 -11.932 1.00 89.56 103 HIS A C 1
ATOM 839 O O . HIS A 1 103 ? 4.242 8.241 -11.869 1.00 89.56 103 HIS A O 1
ATOM 845 N N . ASN A 1 104 ? 3.462 6.258 -11.174 1.00 88.88 104 ASN A N 1
ATOM 846 C CA . ASN A 1 104 ? 2.665 6.795 -10.081 1.00 88.88 104 ASN A CA 1
ATOM 847 C C . ASN A 1 104 ? 2.494 5.751 -8.977 1.00 88.88 104 ASN A C 1
ATOM 849 O O . ASN A 1 104 ? 2.858 4.583 -9.128 1.00 88.88 104 ASN A O 1
ATOM 853 N N . SER A 1 105 ? 1.941 6.194 -7.849 1.00 89.56 105 SER A N 1
ATOM 854 C CA . SER A 1 105 ? 1.453 5.275 -6.828 1.00 89.56 105 SER A CA 1
ATOM 855 C C . SER A 1 105 ? -0.045 5.129 -6.890 1.00 89.56 105 SER A C 1
ATOM 857 O O . SER A 1 105 ? -0.754 6.112 -7.109 1.00 89.56 105 SER A O 1
ATOM 859 N N . ARG A 1 106 ? -0.511 3.924 -6.582 1.00 88.00 106 ARG A N 1
ATOM 860 C CA . ARG A 1 106 ? -1.926 3.597 -6.467 1.00 88.00 106 ARG A CA 1
ATOM 861 C C . ARG A 1 106 ? -2.196 2.871 -5.158 1.00 88.00 106 ARG A C 1
ATOM 863 O O . ARG A 1 106 ? -1.471 1.945 -4.808 1.00 88.00 106 ARG A O 1
ATOM 870 N N . ILE A 1 107 ? -3.234 3.282 -4.436 1.00 86.56 107 ILE A N 1
ATOM 871 C CA . ILE A 1 107 ? -3.686 2.584 -3.225 1.00 86.56 107 ILE A CA 1
ATOM 872 C C . ILE A 1 107 ? -4.806 1.621 -3.614 1.00 86.56 107 ILE A C 1
ATOM 874 O O . ILE A 1 107 ? -5.742 2.027 -4.300 1.00 86.56 107 ILE A O 1
ATOM 878 N N . SER A 1 108 ? -4.713 0.366 -3.178 1.00 85.00 108 SER A N 1
ATOM 879 C CA . SER A 1 108 ? -5.676 -0.693 -3.486 1.00 85.00 108 SER A CA 1
ATOM 880 C C . SER A 1 108 ? -5.974 -1.585 -2.278 1.00 85.00 108 SER A C 1
ATOM 882 O O . SER A 1 108 ? -5.222 -1.620 -1.302 1.00 85.00 108 SER A O 1
ATOM 884 N N . LEU A 1 109 ? -7.082 -2.325 -2.356 1.00 81.69 109 LEU A N 1
ATOM 885 C CA . LEU A 1 109 ? -7.377 -3.479 -1.494 1.00 81.69 109 LEU A CA 1
ATOM 886 C C . LEU A 1 109 ? -6.981 -4.803 -2.161 1.00 81.69 109 LEU A C 1
ATOM 888 O O . LEU A 1 109 ? -7.109 -5.866 -1.558 1.00 81.69 109 LEU A O 1
ATOM 892 N N . GLN A 1 110 ? -6.491 -4.745 -3.398 1.00 84.62 110 GLN A N 1
ATOM 893 C CA . GLN A 1 110 ? -6.039 -5.897 -4.159 1.00 84.62 110 GLN A CA 1
ATOM 894 C C . GLN A 1 110 ? -4.518 -5.962 -4.131 1.00 84.62 110 GLN A C 1
ATOM 896 O O . GLN A 1 110 ? -3.835 -4.975 -4.375 1.00 84.62 110 GLN A O 1
ATOM 901 N N . LYS A 1 111 ? -3.970 -7.151 -3.888 1.00 90.06 111 LYS A N 1
ATOM 902 C CA . LYS A 1 111 ? -2.529 -7.375 -3.964 1.00 90.06 111 LYS A CA 1
ATOM 903 C C . LYS A 1 111 ? -2.138 -7.921 -5.336 1.00 90.06 111 LYS A C 1
ATOM 905 O O . LYS A 1 111 ? -2.060 -9.134 -5.525 1.00 90.06 111 LYS A O 1
ATOM 910 N N . THR A 1 112 ? -1.871 -7.027 -6.276 1.00 91.00 112 THR A N 1
ATOM 911 C CA . THR A 1 112 ? -1.453 -7.346 -7.647 1.00 91.00 112 THR A CA 1
ATOM 912 C C . THR A 1 112 ? -0.040 -6.844 -7.949 1.00 91.00 112 THR A C 1
ATOM 914 O O . THR A 1 112 ? 0.247 -5.656 -7.853 1.00 91.00 112 THR A O 1
ATOM 917 N N . LEU A 1 113 ? 0.847 -7.772 -8.316 1.00 95.44 113 LEU A N 1
ATOM 918 C CA . LEU A 1 113 ? 2.195 -7.511 -8.830 1.00 95.44 113 LEU A CA 1
ATOM 919 C C . LEU A 1 113 ? 2.288 -8.163 -10.214 1.00 95.44 113 LEU A C 1
ATOM 921 O O . LEU A 1 113 ? 1.822 -9.294 -10.373 1.00 95.44 113 LEU A O 1
ATOM 925 N N . SER A 1 114 ? 2.888 -7.489 -11.190 1.00 95.88 114 SER A N 1
ATOM 926 C CA . SER A 1 114 ? 3.094 -8.015 -12.544 1.00 95.88 114 SER A CA 1
ATOM 927 C C . SER A 1 114 ? 4.261 -9.000 -12.555 1.00 95.88 114 SER A C 1
ATOM 929 O O . SER A 1 114 ? 5.409 -8.606 -12.697 1.00 95.88 114 SER A O 1
ATOM 931 N N . LYS A 1 115 ? 3.993 -10.292 -12.338 1.00 94.81 115 LYS A N 1
ATOM 932 C CA . LYS A 1 115 ? 5.045 -11.313 -12.128 1.00 94.81 115 LYS A CA 1
ATOM 933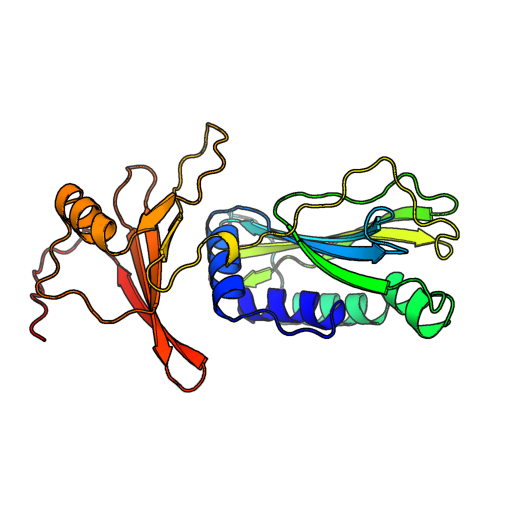 C C . LYS A 1 115 ? 5.601 -11.930 -13.411 1.00 94.81 115 LYS A C 1
ATOM 935 O O . LYS A 1 115 ? 6.458 -12.799 -13.346 1.00 94.81 115 LYS A O 1
ATOM 940 N N . ASP A 1 116 ? 5.055 -11.557 -14.558 1.00 93.81 116 ASP A N 1
ATOM 941 C CA . ASP A 1 116 ? 5.385 -12.096 -15.878 1.00 93.81 116 ASP A CA 1
ATOM 942 C C . ASP A 1 116 ? 6.401 -11.252 -16.651 1.00 93.81 116 ASP A C 1
ATOM 944 O O . ASP A 1 116 ? 6.653 -11.518 -17.824 1.00 93.81 116 ASP A O 1
ATOM 948 N N . ILE A 1 117 ? 6.986 -10.249 -16.002 1.00 94.31 117 ILE A N 1
ATOM 949 C CA . ILE A 1 117 ? 7.962 -9.366 -16.625 1.00 94.31 117 ILE A CA 1
ATOM 950 C C . ILE A 1 117 ? 9.266 -10.118 -16.870 1.00 94.31 117 ILE A C 1
ATOM 952 O O . ILE A 1 117 ? 9.850 -10.714 -15.963 1.00 94.31 117 ILE A O 1
ATOM 956 N N . LYS A 1 118 ? 9.717 -10.078 -18.123 1.00 91.19 118 LYS A N 1
ATOM 957 C CA . LYS A 1 118 ? 10.947 -10.729 -18.562 1.00 91.19 118 LYS A CA 1
ATOM 958 C C . LYS A 1 118 ? 12.160 -10.132 -17.840 1.00 91.19 118 LYS A C 1
ATOM 960 O O . LYS A 1 118 ? 12.188 -8.941 -17.544 1.00 91.19 118 LYS A O 1
ATOM 965 N N . ASP A 1 119 ? 13.155 -10.972 -17.562 1.00 89.25 119 ASP A N 1
ATOM 966 C CA . ASP A 1 119 ? 14.426 -10.591 -16.926 1.00 89.25 119 ASP A CA 1
ATOM 967 C C . ASP A 1 119 ? 14.278 -9.973 -15.519 1.00 89.25 119 ASP A C 1
ATOM 969 O O . ASP A 1 119 ? 15.220 -9.382 -14.985 1.00 89.25 119 ASP A O 1
ATOM 973 N N . CYS A 1 120 ? 13.104 -10.150 -14.904 1.00 93.81 120 CYS A N 1
ATOM 974 C CA . CYS A 1 120 ? 12.819 -9.811 -13.518 1.00 93.81 120 CYS A CA 1
ATOM 975 C C . CYS A 1 120 ? 12.473 -11.070 -12.716 1.00 93.81 120 CYS A C 1
ATOM 977 O O . CYS A 1 120 ? 11.779 -11.966 -13.199 1.00 93.81 120 CYS A O 1
ATOM 979 N N . ILE A 1 121 ? 12.896 -11.104 -11.455 1.00 95.94 121 ILE A N 1
ATOM 980 C CA . ILE A 1 121 ? 12.409 -12.061 -10.455 1.00 95.94 121 ILE A CA 1
ATOM 981 C C . ILE A 1 121 ? 11.533 -11.342 -9.429 1.00 95.94 121 ILE A C 1
ATOM 983 O O . ILE A 1 121 ? 11.612 -10.126 -9.264 1.00 95.94 121 ILE A O 1
ATOM 987 N N . VAL A 1 122 ? 10.667 -12.091 -8.746 1.00 97.06 122 VAL A N 1
ATOM 988 C CA . VAL A 1 122 ? 9.828 -11.544 -7.675 1.00 97.06 122 VAL A CA 1
ATOM 989 C C . VAL A 1 122 ? 10.534 -11.732 -6.345 1.00 97.06 122 VAL A C 1
ATOM 991 O O . VAL A 1 122 ? 10.666 -12.858 -5.870 1.00 97.06 122 VAL A O 1
ATOM 994 N N . GLU A 1 123 ? 10.889 -10.621 -5.717 1.00 97.88 123 GLU A N 1
ATOM 995 C CA . GLU A 1 123 ? 11.491 -10.594 -4.394 1.00 97.88 123 GLU A CA 1
ATOM 996 C C . GLU A 1 123 ? 10.520 -10.106 -3.327 1.00 97.88 123 GLU A C 1
ATOM 998 O O . GLU A 1 123 ? 9.495 -9.467 -3.601 1.00 97.88 123 GLU A O 1
ATOM 1003 N N . LYS A 1 124 ? 10.847 -10.420 -2.070 1.00 97.62 124 LYS A N 1
ATOM 1004 C CA . LYS A 1 124 ? 10.023 -10.043 -0.923 1.00 97.62 124 LYS A CA 1
ATOM 1005 C C . LYS A 1 124 ? 10.850 -9.620 0.274 1.00 97.62 124 LYS A C 1
ATOM 1007 O O . LYS A 1 124 ? 11.668 -10.374 0.789 1.00 97.62 124 LYS A O 1
ATOM 1012 N N . LYS A 1 125 ? 10.500 -8.466 0.841 1.00 96.88 125 LYS A N 1
ATOM 1013 C CA . LYS A 1 125 ? 11.046 -7.993 2.115 1.00 96.88 125 LYS A CA 1
ATOM 1014 C C . LYS A 1 125 ? 9.949 -7.833 3.157 1.00 96.88 125 LYS A C 1
ATOM 1016 O O . LYS A 1 125 ? 8.937 -7.175 2.925 1.00 96.88 125 LYS A O 1
ATOM 1021 N N . CYS A 1 126 ? 10.166 -8.409 4.334 1.00 96.50 126 CYS A N 1
ATOM 1022 C CA . CYS A 1 126 ? 9.338 -8.176 5.515 1.00 96.50 126 CYS A CA 1
ATOM 1023 C C . CYS A 1 126 ? 10.045 -7.184 6.441 1.00 96.50 126 CYS A C 1
ATOM 1025 O O . CYS A 1 126 ? 11.245 -7.304 6.686 1.00 96.50 126 CYS A O 1
ATOM 1027 N N . PHE A 1 127 ? 9.305 -6.206 6.956 1.00 95.88 127 PHE A N 1
ATOM 1028 C CA . PHE A 1 127 ? 9.841 -5.210 7.880 1.00 95.88 127 PHE A CA 1
ATOM 1029 C C . PHE A 1 127 ? 9.659 -5.651 9.338 1.00 95.88 127 PHE A C 1
ATOM 1031 O O . PHE A 1 127 ? 8.802 -6.498 9.616 1.00 95.88 127 PHE A O 1
ATOM 1038 N N . PRO A 1 128 ? 10.436 -5.086 10.282 1.00 95.06 128 PRO A N 1
ATOM 1039 C CA . PRO A 1 128 ? 10.271 -5.397 11.692 1.00 95.06 128 PRO A CA 1
ATOM 1040 C C . PRO A 1 128 ? 8.847 -5.129 12.177 1.00 95.06 128 PRO A C 1
ATOM 1042 O O . PRO A 1 128 ? 8.286 -4.063 11.921 1.00 95.06 128 PRO A O 1
ATOM 1045 N N . LEU A 1 129 ? 8.285 -6.087 12.912 1.00 94.06 129 LEU A N 1
ATOM 1046 C CA . LEU A 1 129 ? 6.990 -5.916 13.559 1.00 94.06 129 LEU A CA 1
ATOM 1047 C C . LEU A 1 129 ? 7.104 -4.866 14.658 1.00 94.06 129 LEU A C 1
ATOM 1049 O O . LEU A 1 129 ? 8.052 -4.881 15.444 1.00 94.06 129 LEU A O 1
ATOM 1053 N N . THR A 1 130 ? 6.125 -3.976 14.743 1.00 92.75 130 THR A N 1
ATOM 1054 C CA . THR A 1 130 ? 6.088 -2.933 15.770 1.00 92.75 130 THR A CA 1
ATOM 1055 C C . THR A 1 130 ? 4.665 -2.682 16.248 1.00 92.75 130 THR A C 1
ATOM 1057 O O . THR A 1 130 ? 3.716 -3.160 15.628 1.00 92.75 130 THR A O 1
ATOM 1060 N N . ILE A 1 131 ? 4.518 -1.943 17.347 1.00 88.94 131 ILE A N 1
ATOM 1061 C CA . ILE A 1 131 ? 3.219 -1.578 17.913 1.00 88.94 131 ILE A CA 1
ATOM 1062 C C . ILE A 1 131 ? 2.922 -0.109 17.600 1.00 88.94 131 ILE A C 1
ATOM 1064 O O . ILE A 1 131 ? 3.648 0.792 18.030 1.00 88.94 131 ILE A O 1
ATOM 1068 N N . ILE A 1 132 ? 1.820 0.131 16.888 1.00 82.94 132 ILE A N 1
ATOM 1069 C CA . ILE A 1 132 ? 1.256 1.461 16.619 1.00 82.94 132 ILE A CA 1
ATOM 1070 C C . ILE A 1 132 ? -0.221 1.429 17.001 1.00 82.94 132 ILE A C 1
ATOM 1072 O O . ILE A 1 132 ? -0.939 0.514 16.607 1.00 82.94 132 ILE A O 1
ATOM 1076 N N . ASP A 1 133 ? -0.678 2.416 17.773 1.00 76.44 133 ASP A N 1
ATOM 1077 C CA . ASP A 1 133 ? -2.073 2.540 18.217 1.00 76.44 133 ASP A CA 1
ATOM 1078 C C . ASP A 1 133 ? -2.648 1.239 18.815 1.00 76.44 133 ASP A C 1
ATOM 1080 O O . ASP A 1 133 ? -3.748 0.818 18.456 1.00 76.44 133 ASP A O 1
ATOM 1084 N N . ASN A 1 134 ? -1.894 0.565 19.691 1.00 79.44 134 ASN A N 1
ATOM 1085 C CA . ASN A 1 134 ? -2.256 -0.727 20.302 1.00 79.44 134 ASN A CA 1
ATOM 1086 C C . ASN A 1 134 ? -2.497 -1.882 19.309 1.00 79.44 134 ASN A C 1
ATOM 1088 O O . ASN A 1 134 ? -3.085 -2.898 19.674 1.00 79.44 134 ASN A O 1
ATOM 1092 N N . ASN A 1 135 ? -2.026 -1.756 18.069 1.00 83.25 135 ASN A N 1
ATOM 1093 C CA . ASN A 1 135 ? -2.056 -2.810 17.063 1.00 83.25 135 ASN A CA 1
ATOM 1094 C C . ASN A 1 135 ? -0.634 -3.192 16.657 1.00 83.25 135 ASN A C 1
ATOM 1096 O O . ASN A 1 135 ? 0.265 -2.351 16.627 1.00 83.25 135 ASN A O 1
ATOM 1100 N N . VAL A 1 136 ? -0.437 -4.458 16.302 1.00 90.25 136 VAL A N 1
ATOM 1101 C CA . VAL A 1 136 ? 0.806 -4.916 15.681 1.00 90.25 136 VAL A CA 1
ATOM 1102 C C . VAL A 1 136 ? 0.748 -4.573 14.200 1.00 90.25 136 VAL A C 1
ATOM 1104 O O . VAL A 1 136 ? -0.148 -5.023 13.487 1.00 90.25 136 VAL A O 1
ATOM 1107 N N . VAL A 1 137 ? 1.713 -3.788 13.732 1.00 92.25 137 VAL A N 1
ATOM 1108 C CA . VAL A 1 137 ? 1.842 -3.428 12.320 1.00 92.25 137 VAL A CA 1
ATOM 1109 C C . VAL A 1 137 ? 2.735 -4.437 11.622 1.00 92.25 137 VAL A C 1
ATOM 1111 O O . VAL A 1 137 ? 3.906 -4.600 11.972 1.00 92.25 137 VAL A O 1
ATOM 1114 N N . LYS A 1 138 ? 2.186 -5.082 10.596 1.00 93.44 138 LYS A N 1
ATOM 1115 C CA . LYS A 1 138 ? 2.918 -5.944 9.677 1.00 93.44 138 LYS A CA 1
ATOM 1116 C C . LYS A 1 138 ? 3.017 -5.253 8.330 1.00 93.44 138 LYS A C 1
ATOM 1118 O O . LYS A 1 138 ? 2.004 -4.996 7.682 1.00 93.44 138 LYS A O 1
ATOM 1123 N N . ILE A 1 139 ? 4.248 -4.989 7.909 1.00 95.50 139 ILE A N 1
ATOM 1124 C CA . ILE A 1 139 ? 4.536 -4.450 6.583 1.00 95.50 139 ILE A CA 1
ATOM 1125 C C . ILE A 1 139 ? 5.424 -5.435 5.849 1.00 95.50 139 ILE A C 1
ATOM 1127 O O . ILE A 1 139 ? 6.420 -5.924 6.386 1.00 95.50 139 ILE A O 1
ATOM 1131 N N . CYS A 1 140 ? 5.070 -5.709 4.606 1.00 96.88 140 CYS A N 1
ATOM 1132 C CA . CYS A 1 140 ? 5.967 -6.357 3.666 1.00 96.88 140 CYS A CA 1
ATOM 1133 C C . CYS A 1 140 ? 5.858 -5.678 2.311 1.00 96.88 140 CYS A C 1
ATOM 1135 O O . CYS A 1 140 ? 4.876 -4.997 2.035 1.00 96.88 140 CYS A O 1
ATOM 1137 N N . VAL A 1 141 ? 6.870 -5.856 1.485 1.00 97.75 141 VAL A N 1
ATOM 1138 C CA . VAL A 1 141 ? 6.888 -5.388 0.107 1.00 97.75 141 VAL A CA 1
ATOM 1139 C C . VAL A 1 141 ? 7.267 -6.556 -0.782 1.00 97.75 141 VAL A C 1
ATOM 1141 O O . VAL A 1 141 ? 8.193 -7.300 -0.458 1.00 97.75 141 VAL A O 1
ATOM 1144 N N . GLU A 1 142 ? 6.506 -6.749 -1.851 1.00 97.94 142 GLU A N 1
ATOM 1145 C CA . GLU A 1 142 ? 6.873 -7.628 -2.961 1.00 97.94 142 GLU A CA 1
ATOM 1146 C C . GLU A 1 142 ? 7.208 -6.748 -4.158 1.00 97.94 142 GLU A C 1
ATOM 1148 O O . GLU A 1 142 ? 6.486 -5.787 -4.421 1.00 97.94 142 GLU A O 1
ATOM 1153 N N . TYR A 1 143 ? 8.312 -7.027 -4.843 1.00 97.44 143 TYR A N 1
ATOM 1154 C CA . TYR A 1 143 ? 8.813 -6.177 -5.919 1.00 97.44 143 TYR A CA 1
ATOM 1155 C C . TYR A 1 143 ? 9.512 -6.994 -6.998 1.00 97.44 143 TYR A C 1
ATOM 1157 O O . TYR A 1 143 ? 9.919 -8.130 -6.764 1.00 97.44 143 TYR A O 1
ATOM 1165 N N . LEU A 1 144 ? 9.623 -6.407 -8.183 1.00 96.69 144 LEU A N 1
ATOM 1166 C CA . LEU A 1 144 ? 10.414 -6.950 -9.276 1.00 96.69 144 LEU A CA 1
ATOM 1167 C C . LEU A 1 144 ? 11.868 -6.533 -9.094 1.00 96.69 144 LEU A C 1
ATOM 1169 O O . LEU A 1 144 ? 12.144 -5.341 -8.981 1.00 96.69 144 LEU A O 1
ATOM 1173 N N . GLU A 1 145 ? 12.776 -7.501 -9.054 1.00 96.06 145 GLU A N 1
ATOM 1174 C CA . GLU A 1 145 ? 14.224 -7.294 -9.032 1.00 96.06 145 GLU A CA 1
ATOM 1175 C C . GLU A 1 145 ? 14.820 -7.698 -10.381 1.00 96.06 145 GLU A C 1
ATOM 1177 O O . GLU A 1 145 ? 14.511 -8.772 -10.897 1.00 96.06 145 GLU A O 1
ATOM 1182 N N . GLY A 1 146 ? 15.664 -6.838 -10.957 1.00 92.94 146 GLY A N 1
ATOM 1183 C CA . GLY A 1 146 ? 16.289 -7.085 -12.253 1.00 92.94 146 GLY A CA 1
ATOM 1184 C C . GLY A 1 146 ? 16.465 -5.828 -13.100 1.00 92.94 146 GLY A C 1
ATOM 1185 O O . GLY A 1 146 ? 16.479 -4.692 -12.606 1.00 92.94 146 GLY A O 1
ATOM 1186 N N . ASN A 1 147 ? 16.613 -6.041 -14.404 1.00 91.12 147 ASN A N 1
ATOM 1187 C CA . ASN A 1 147 ? 16.717 -4.951 -15.368 1.00 91.12 147 ASN A CA 1
ATOM 1188 C C . ASN A 1 147 ? 15.391 -4.192 -15.480 1.00 91.12 147 ASN A C 1
ATOM 1190 O O . ASN A 1 147 ? 14.326 -4.714 -15.156 1.00 91.12 147 ASN A O 1
ATOM 1194 N N . PHE A 1 148 ? 15.456 -2.937 -15.926 1.00 91.50 148 PHE A N 1
ATOM 1195 C CA . PHE A 1 148 ? 14.235 -2.182 -16.187 1.00 91.50 148 PHE A CA 1
ATOM 1196 C C . PHE A 1 148 ? 13.427 -2.870 -17.305 1.00 91.50 148 PHE A C 1
ATOM 1198 O O . PHE A 1 148 ? 14.028 -3.248 -18.316 1.00 91.50 148 PHE A O 1
ATOM 1205 N N . PRO A 1 149 ? 12.098 -3.022 -17.161 1.00 89.19 149 PRO A N 1
ATOM 1206 C CA . PRO A 1 149 ? 11.271 -3.684 -18.166 1.00 89.19 149 PRO A CA 1
ATOM 1207 C C . PRO A 1 149 ? 11.290 -2.913 -19.488 1.00 89.19 149 PRO A C 1
ATOM 1209 O O . PRO A 1 149 ? 10.928 -1.738 -19.524 1.00 89.19 149 PRO A O 1
ATOM 1212 N N . THR A 1 150 ? 11.694 -3.561 -20.581 1.00 84.06 150 THR A N 1
ATOM 1213 C CA . THR A 1 150 ? 11.692 -2.930 -21.913 1.00 84.06 150 THR A CA 1
ATOM 1214 C C . THR A 1 150 ? 10.284 -2.776 -22.481 1.00 84.06 150 THR A C 1
ATOM 1216 O O . THR A 1 150 ? 10.032 -1.813 -23.197 1.00 84.06 150 THR A O 1
ATOM 1219 N N . ASP A 1 151 ? 9.373 -3.682 -22.108 1.00 86.06 151 ASP A N 1
ATOM 1220 C CA . ASP A 1 151 ? 7.969 -3.682 -22.517 1.00 86.06 151 ASP A CA 1
ATOM 1221 C C . ASP A 1 151 ? 7.060 -3.556 -21.285 1.00 86.06 151 ASP A C 1
ATOM 1223 O O . ASP A 1 151 ? 7.169 -4.327 -20.327 1.00 86.06 151 ASP A O 1
ATOM 1227 N N . ILE A 1 152 ? 6.133 -2.596 -21.307 1.00 90.75 152 ILE A N 1
ATOM 1228 C CA . ILE A 1 152 ? 5.172 -2.346 -20.219 1.00 90.75 152 ILE A CA 1
ATOM 1229 C C . ILE A 1 152 ? 3.870 -3.102 -20.499 1.00 90.75 152 ILE A C 1
ATOM 1231 O O . ILE A 1 152 ? 2.803 -2.522 -20.673 1.00 90.75 152 ILE A O 1
ATOM 1235 N N . ILE A 1 153 ? 3.967 -4.427 -20.577 1.00 88.94 153 ILE A N 1
ATOM 1236 C CA . ILE A 1 153 ? 2.831 -5.314 -20.843 1.00 88.94 153 ILE A CA 1
ATOM 1237 C C . ILE A 1 153 ? 2.834 -6.423 -19.798 1.00 88.94 153 ILE A C 1
ATOM 1239 O O . ILE A 1 153 ? 3.865 -7.033 -19.522 1.00 88.94 153 ILE A O 1
ATOM 1243 N N . SER A 1 154 ? 1.672 -6.691 -19.209 1.00 90.38 154 SER A N 1
ATOM 1244 C CA . SER A 1 154 ? 1.497 -7.771 -18.243 1.00 90.38 154 SER A CA 1
ATOM 1245 C C . SER A 1 154 ? 0.128 -8.410 -18.408 1.00 90.38 154 SER A C 1
ATOM 1247 O O . SER A 1 154 ? -0.871 -7.731 -18.637 1.00 90.38 154 SER A O 1
ATOM 1249 N N . LYS A 1 155 ? 0.069 -9.731 -18.244 1.00 90.75 155 LYS A N 1
ATOM 1250 C CA . LYS A 1 155 ? -1.187 -10.484 -18.139 1.00 90.75 155 LYS A CA 1
ATOM 1251 C C . LYS A 1 155 ? -1.830 -10.365 -16.756 1.00 90.75 155 LYS A C 1
ATOM 1253 O O . LYS A 1 155 ? -2.951 -10.830 -16.562 1.00 90.75 155 LYS A O 1
ATOM 1258 N N . TYR A 1 156 ? -1.107 -9.825 -15.773 1.00 88.69 156 TYR A N 1
ATOM 1259 C CA . TYR A 1 156 ? -1.647 -9.607 -14.438 1.00 88.69 156 TYR A CA 1
ATOM 1260 C C . TYR A 1 156 ? -2.510 -8.346 -14.423 1.00 88.69 156 TYR A C 1
ATOM 1262 O O . TYR A 1 156 ? -2.120 -7.329 -14.997 1.00 88.69 156 TYR A O 1
ATOM 1270 N N . PRO A 1 157 ? -3.662 -8.380 -13.733 1.00 85.31 157 PRO A N 1
ATOM 1271 C CA . PRO A 1 157 ? -4.514 -7.212 -13.625 1.00 85.31 157 PRO A CA 1
ATOM 1272 C C . PRO A 1 157 ? -3.802 -6.105 -12.851 1.00 85.31 157 PRO A C 1
ATOM 1274 O O . PRO A 1 157 ? -3.086 -6.356 -11.875 1.00 85.31 157 PRO A O 1
ATOM 1277 N N . ILE A 1 158 ? -4.056 -4.866 -13.252 1.00 86.19 158 ILE A N 1
ATOM 1278 C CA . ILE A 1 158 ? -3.616 -3.701 -12.495 1.00 86.19 158 ILE A CA 1
ATOM 1279 C C . ILE A 1 158 ? -4.589 -3.473 -11.358 1.00 86.19 158 ILE A C 1
ATOM 1281 O O . ILE A 1 158 ? -5.800 -3.490 -11.560 1.00 86.19 158 ILE A O 1
ATOM 1285 N N . ALA A 1 159 ? -4.040 -3.266 -10.160 1.00 83.12 159 ALA A N 1
ATOM 1286 C CA . ALA A 1 159 ? -4.836 -2.998 -8.973 1.00 83.12 159 ALA A CA 1
ATOM 1287 C C . ALA A 1 159 ? -5.789 -1.836 -9.247 1.00 83.12 159 ALA A C 1
ATOM 1289 O O . ALA A 1 159 ? -5.371 -0.783 -9.745 1.00 83.12 159 ALA A O 1
ATOM 1290 N N . GLU A 1 160 ? -7.055 -2.015 -8.903 1.00 81.06 160 GLU A N 1
ATOM 1291 C CA . GLU A 1 160 ? -8.017 -0.925 -8.957 1.00 81.06 160 GLU A CA 1
ATOM 1292 C C . GLU A 1 160 ? -7.662 0.105 -7.887 1.00 81.06 160 GLU A C 1
ATOM 1294 O O . GLU A 1 160 ? -7.338 -0.240 -6.743 1.00 81.06 160 GLU A O 1
ATOM 1299 N N . GLU A 1 161 ? -7.660 1.380 -8.277 1.00 77.94 161 GLU A N 1
ATOM 1300 C CA . GLU A 1 161 ? -7.436 2.462 -7.328 1.00 77.94 161 GLU A CA 1
ATOM 1301 C C . GLU A 1 161 ? -8.672 2.593 -6.451 1.00 77.94 161 GLU A C 1
ATOM 1303 O O . GLU A 1 161 ? -9.796 2.669 -6.952 1.00 77.94 161 GLU A O 1
ATOM 1308 N N . ILE A 1 162 ? -8.469 2.658 -5.137 1.00 69.75 162 ILE A N 1
ATOM 1309 C CA . ILE A 1 162 ? -9.562 3.005 -4.237 1.00 69.75 162 ILE A CA 1
ATOM 1310 C C . ILE A 1 162 ? -9.871 4.485 -4.443 1.00 69.75 162 ILE A C 1
ATOM 1312 O O . ILE A 1 162 ? -9.257 5.367 -3.839 1.00 69.75 162 ILE A O 1
ATOM 1316 N N . TYR A 1 163 ? -10.870 4.763 -5.270 1.00 58.47 163 TYR A N 1
ATOM 1317 C CA . TYR A 1 163 ? -11.486 6.074 -5.309 1.00 58.47 163 TYR A CA 1
ATOM 1318 C C . TYR A 1 163 ? -12.541 6.151 -4.217 1.00 58.47 163 TYR A C 1
ATOM 1320 O O . TYR A 1 163 ? -13.687 5.753 -4.394 1.00 58.47 163 TYR A O 1
ATOM 1328 N N . PHE A 1 164 ? -12.190 6.795 -3.108 1.00 54.00 164 PHE A N 1
ATOM 1329 C CA . PHE A 1 164 ? -13.206 7.289 -2.176 1.00 54.00 164 PHE A CA 1
ATOM 1330 C C . PHE A 1 164 ? -14.064 8.414 -2.804 1.00 54.00 164 PHE A C 1
ATOM 1332 O O . PHE A 1 164 ? -15.066 8.820 -2.223 1.00 54.00 164 PHE A O 1
ATOM 1339 N N . ASN A 1 165 ? -13.682 8.902 -3.997 1.00 37.81 165 ASN A N 1
ATOM 1340 C CA . ASN A 1 165 ? -14.302 10.008 -4.731 1.00 37.81 165 ASN A CA 1
ATOM 1341 C C . ASN A 1 165 ? -15.495 9.630 -5.628 1.00 37.81 165 ASN A C 1
ATOM 1343 O O . ASN A 1 165 ? -16.153 10.545 -6.118 1.00 37.81 165 ASN A O 1
ATOM 1347 N N . SER A 1 166 ? -15.878 8.355 -5.789 1.00 34.06 166 SER A N 1
ATOM 1348 C CA . SER A 1 166 ? -17.198 8.022 -6.376 1.00 34.06 166 SER A CA 1
ATOM 1349 C C . SER A 1 166 ? -18.355 8.219 -5.382 1.00 34.06 166 SER A C 1
ATOM 1351 O O . SER A 1 166 ? -19.446 7.690 -5.562 1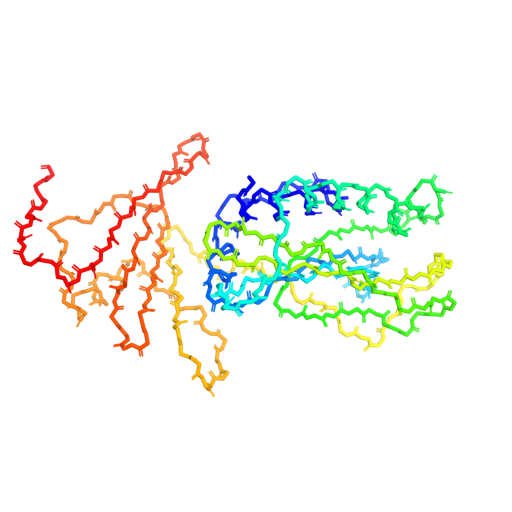.00 34.06 166 SER A O 1
ATOM 1353 N N . LEU A 1 167 ? -18.103 9.005 -4.331 1.00 35.97 167 LEU A N 1
ATOM 1354 C CA . LEU A 1 167 ? -19.046 9.432 -3.308 1.00 35.97 167 LEU A CA 1
ATOM 1355 C C . LEU A 1 167 ? -19.232 10.937 -3.230 1.00 35.97 167 LEU A C 1
ATOM 1357 O O . LEU A 1 167 ? -19.532 11.482 -2.168 1.00 35.97 167 LEU A O 1
ATOM 1361 N N . ALA A 1 168 ? -19.086 11.630 -4.353 1.00 27.50 168 ALA A N 1
ATOM 1362 C CA . ALA A 1 168 ? -19.673 12.958 -4.490 1.00 27.50 168 ALA A CA 1
ATOM 1363 C C . ALA A 1 168 ? -21.211 12.826 -4.372 1.00 27.50 168 ALA A C 1
ATOM 1365 O O . ALA A 1 168 ? -21.747 11.853 -4.902 1.00 27.50 168 ALA A O 1
ATOM 1366 N N . PRO A 1 169 ? -21.944 13.722 -3.680 1.00 32.00 169 PRO A N 1
ATOM 1367 C CA . PRO A 1 169 ? -21.746 15.167 -3.570 1.00 32.00 169 PRO A CA 1
ATOM 1368 C C . PRO A 1 169 ? -21.495 15.614 -2.114 1.00 32.00 169 PRO A C 1
ATOM 1370 O O . PRO A 1 169 ? -21.121 14.814 -1.266 1.00 32.00 169 PRO A O 1
ATOM 1373 N N . GLU A 1 170 ? -21.700 16.901 -1.822 1.00 33.06 170 GLU A N 1
ATOM 1374 C CA . GLU A 1 170 ? -21.508 17.640 -0.555 1.00 33.06 170 GLU A CA 1
ATOM 1375 C C . GLU A 1 170 ? -22.173 17.041 0.720 1.00 33.06 170 GLU A C 1
ATOM 1377 O O . GLU A 1 170 ? -22.257 17.712 1.748 1.00 33.06 170 GLU A O 1
ATOM 1382 N N . ASN A 1 171 ? -22.663 15.794 0.682 1.00 33.97 171 ASN A N 1
ATOM 1383 C CA . ASN A 1 171 ? -23.546 15.172 1.669 1.00 33.97 171 ASN A CA 1
ATOM 1384 C C . ASN A 1 171 ? -23.323 13.654 1.905 1.00 33.97 171 ASN A C 1
ATOM 1386 O O . ASN A 1 171 ? -24.241 12.997 2.403 1.00 33.97 171 ASN A O 1
ATOM 1390 N N . SER A 1 172 ? -22.157 13.080 1.593 1.00 35.88 172 SER A N 1
ATOM 1391 C CA . SER A 1 172 ? -21.931 11.619 1.682 1.00 35.88 172 SER A CA 1
ATOM 1392 C C . SER A 1 172 ? -21.175 11.168 2.945 1.00 35.88 172 SER A C 1
ATOM 1394 O O . SER A 1 172 ? -20.237 11.822 3.405 1.00 35.88 172 SER A O 1
ATOM 1396 N N . VAL A 1 173 ? -21.581 10.021 3.504 1.00 48.25 173 VAL A N 1
ATOM 1397 C CA . VAL A 1 173 ? -21.065 9.401 4.743 1.00 48.25 173 VAL A CA 1
ATOM 1398 C C . VAL A 1 173 ? -20.477 8.023 4.451 1.00 48.25 173 VAL A C 1
ATOM 1400 O O . VAL A 1 173 ? -21.064 7.283 3.676 1.00 48.25 173 VAL A O 1
ATOM 1403 N N . ALA A 1 174 ? -19.362 7.650 5.088 1.00 46.47 174 ALA A N 1
ATOM 1404 C CA . ALA A 1 174 ? -18.772 6.315 4.964 1.00 46.47 174 ALA A CA 1
ATOM 1405 C C . ALA A 1 174 ? -19.067 5.466 6.212 1.00 46.47 174 ALA A C 1
ATOM 1407 O O . ALA A 1 174 ? -18.675 5.813 7.328 1.00 46.47 174 ALA A O 1
ATOM 1408 N N . ILE A 1 175 ? -19.747 4.336 6.035 1.00 47.06 175 ILE A N 1
ATOM 1409 C CA . ILE A 1 175 ? -20.001 3.357 7.095 1.00 47.06 175 ILE A CA 1
ATOM 1410 C C . ILE A 1 175 ? -19.123 2.133 6.872 1.00 47.06 175 ILE A C 1
ATOM 1412 O O . ILE A 1 175 ? -19.126 1.556 5.787 1.00 47.06 175 ILE A O 1
ATOM 1416 N N . PHE A 1 176 ? -18.435 1.698 7.927 1.00 45.19 176 PHE A N 1
ATOM 1417 C CA . PHE A 1 176 ? -17.636 0.483 7.897 1.00 45.19 176 PHE A CA 1
ATOM 1418 C C . PHE A 1 176 ? -18.257 -0.583 8.815 1.00 45.19 176 PHE A C 1
ATOM 1420 O O . PHE A 1 176 ? -18.333 -0.418 10.039 1.00 45.19 176 PHE A O 1
ATOM 1427 N N . GLY A 1 177 ? -18.745 -1.666 8.203 1.00 34.44 177 GLY A N 1
ATOM 1428 C CA . GLY A 1 177 ? -19.308 -2.835 8.882 1.00 34.44 177 GLY A CA 1
ATOM 1429 C C . GLY A 1 177 ? -18.243 -3.869 9.261 1.00 34.44 177 GLY A C 1
ATOM 1430 O O . GLY A 1 177 ? -17.193 -3.961 8.636 1.00 34.44 177 GLY A O 1
ATOM 1431 N N . ASN A 1 178 ? -18.527 -4.671 10.289 1.00 36.53 178 ASN A N 1
ATOM 1432 C CA . ASN A 1 178 ? -17.576 -5.606 10.908 1.00 36.53 178 ASN A CA 1
ATOM 1433 C C . ASN A 1 178 ? -17.882 -7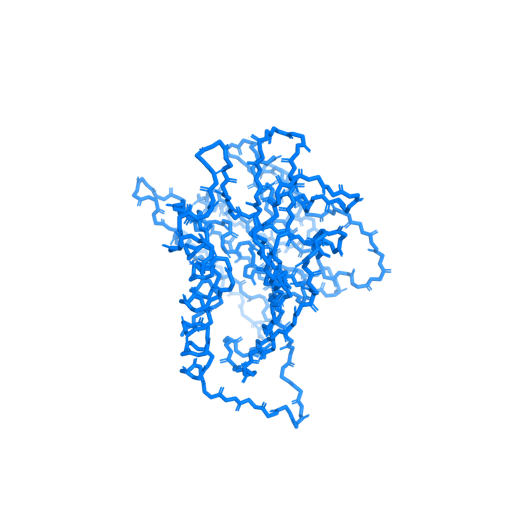.093 10.631 1.00 36.53 178 ASN A C 1
ATOM 1435 O O . ASN A 1 178 ? -17.476 -7.966 11.404 1.00 36.53 178 ASN A O 1
ATOM 1439 N N . ASN A 1 179 ? -18.654 -7.408 9.585 1.00 36.12 179 ASN A N 1
ATOM 1440 C CA . ASN A 1 179 ? -19.151 -8.770 9.388 1.00 36.12 179 ASN A CA 1
ATOM 1441 C C . ASN A 1 179 ? -18.182 -9.648 8.581 1.00 36.12 179 ASN A C 1
ATOM 1443 O O . ASN A 1 179 ? -18.221 -9.720 7.358 1.00 36.12 179 ASN A O 1
ATOM 1447 N N . TYR A 1 180 ? -17.346 -10.374 9.322 1.00 37.94 180 TYR A N 1
ATOM 1448 C CA . TYR A 1 180 ? -16.611 -11.553 8.871 1.00 37.94 180 TYR A CA 1
ATOM 1449 C C . TYR A 1 180 ? -17.598 -12.676 8.515 1.00 37.94 180 TYR A C 1
ATOM 1451 O O . TYR A 1 180 ? -18.078 -13.344 9.430 1.00 37.94 180 TYR A O 1
ATOM 1459 N N . ARG A 1 181 ? -17.891 -12.894 7.223 1.00 28.39 181 ARG A N 1
ATOM 1460 C CA . ARG A 1 181 ? -18.056 -14.238 6.600 1.00 28.39 181 ARG A CA 1
ATOM 1461 C C . ARG A 1 181 ? -18.617 -14.239 5.182 1.00 28.39 181 ARG A C 1
ATOM 1463 O O . ARG A 1 181 ? -18.506 -15.266 4.525 1.00 28.39 181 ARG A O 1
ATOM 1470 N N . PHE A 1 182 ? -19.147 -13.130 4.690 1.00 26.06 182 PHE A N 1
ATOM 1471 C CA . PHE A 1 182 ? -19.596 -13.038 3.307 1.00 26.06 182 PHE A CA 1
ATOM 1472 C C . PHE A 1 182 ? -18.961 -11.808 2.673 1.00 26.06 182 PHE A C 1
ATOM 1474 O O . PHE A 1 182 ? -19.122 -10.697 3.171 1.00 26.06 182 PHE A O 1
ATOM 1481 N N . TYR A 1 183 ? -18.181 -12.041 1.618 1.00 31.19 183 TYR A N 1
ATOM 1482 C CA . TYR A 1 183 ? -17.805 -11.018 0.651 1.00 31.19 183 TYR A CA 1
ATOM 1483 C C . TYR A 1 183 ? -19.042 -10.185 0.293 1.00 31.19 183 TYR A C 1
ATOM 1485 O O . TYR A 1 183 ? -20.032 -10.762 -0.145 1.00 31.19 183 TYR A O 1
ATOM 1493 N N . CYS A 1 184 ? -18.973 -8.867 0.483 1.00 29.06 184 CYS A N 1
ATOM 1494 C CA . CYS A 1 184 ? -19.816 -7.886 -0.198 1.00 29.06 184 CYS A CA 1
ATOM 1495 C C . CYS A 1 184 ? -19.126 -6.516 -0.161 1.00 29.06 184 CYS A C 1
ATOM 1497 O O . CYS A 1 184 ? -18.747 -6.013 0.899 1.00 29.06 184 CYS A O 1
ATOM 1499 N N . ASP A 1 185 ? -19.018 -5.925 -1.342 1.00 30.91 185 ASP A N 1
ATOM 1500 C CA . ASP A 1 185 ? -18.355 -4.682 -1.731 1.00 30.91 185 ASP A CA 1
ATOM 1501 C C . ASP A 1 185 ? -19.028 -3.402 -1.208 1.00 30.91 185 ASP A C 1
ATOM 1503 O O . ASP A 1 185 ? -19.212 -2.428 -1.940 1.00 30.91 185 ASP A O 1
ATOM 1507 N N . HIS A 1 186 ? -19.464 -3.369 0.049 1.00 32.81 186 HIS A N 1
ATOM 1508 C CA . HIS A 1 186 ? -20.310 -2.278 0.529 1.00 32.81 186 HIS A CA 1
ATOM 1509 C C . HIS A 1 186 ? -19.683 -1.553 1.714 1.00 32.81 186 HIS A C 1
ATOM 1511 O O . HIS A 1 186 ? -20.078 -1.702 2.870 1.00 32.81 186 HIS A O 1
ATOM 1517 N N . LEU A 1 187 ? -18.746 -0.661 1.376 1.00 39.66 187 LEU A N 1
ATOM 1518 C CA . LEU A 1 187 ? -18.740 0.668 1.980 1.00 39.66 187 LEU A CA 1
ATOM 1519 C C . LEU A 1 187 ? -20.190 1.176 1.908 1.00 39.66 187 LEU A C 1
ATOM 1521 O O . LEU A 1 187 ? -20.719 1.376 0.816 1.00 39.66 187 LEU A O 1
ATOM 1525 N N . LEU A 1 188 ? -20.885 1.274 3.041 1.00 38.41 188 LEU A N 1
ATOM 1526 C CA . LEU A 1 188 ? -22.300 1.636 3.016 1.00 38.41 188 LEU A CA 1
ATOM 1527 C C . LEU A 1 188 ? -22.379 3.153 3.059 1.00 38.41 188 LEU A C 1
ATOM 1529 O O . LEU A 1 188 ? -21.985 3.788 4.041 1.00 38.41 188 LEU A O 1
ATOM 1533 N N . ILE A 1 189 ? -22.792 3.730 1.938 1.00 42.75 189 ILE A N 1
ATOM 1534 C CA . ILE A 1 189 ? -22.732 5.168 1.747 1.00 42.75 189 ILE A CA 1
ATOM 1535 C C . ILE A 1 189 ? -24.141 5.694 1.854 1.00 42.75 189 ILE A C 1
ATOM 1537 O O . ILE A 1 189 ? -24.968 5.508 0.967 1.00 42.75 189 ILE A O 1
ATOM 1541 N N . ILE A 1 190 ? -24.415 6.308 2.996 1.00 43.41 190 ILE A N 1
ATOM 1542 C CA . ILE A 1 190 ? -25.729 6.852 3.292 1.00 43.41 190 ILE A CA 1
ATOM 1543 C C . ILE A 1 190 ? -25.678 8.354 3.036 1.00 43.41 190 ILE A C 1
ATOM 1545 O O . ILE A 1 190 ? -24.812 9.061 3.555 1.00 43.41 190 ILE A O 1
ATOM 1549 N N . GLU A 1 191 ? -26.621 8.859 2.247 1.00 38.59 191 GLU A N 1
ATOM 1550 C CA . GLU A 1 191 ? -26.826 10.299 2.128 1.00 38.59 191 GLU A CA 1
ATOM 1551 C C . GLU A 1 191 ? -27.122 10.903 3.507 1.00 38.59 191 GLU A C 1
ATOM 1553 O O . GLU A 1 191 ? -27.902 10.356 4.287 1.00 38.59 191 GLU A O 1
ATOM 1558 N N . LYS A 1 192 ? -26.579 12.086 3.805 1.00 49.34 192 LYS A N 1
ATOM 1559 C CA . LYS A 1 192 ? -26.794 12.809 5.074 1.00 49.34 192 LYS A CA 1
ATOM 1560 C C . LYS A 1 192 ? -28.262 12.859 5.534 1.00 49.34 192 LYS A C 1
ATOM 1562 O O . LYS A 1 192 ? -28.521 12.829 6.735 1.00 49.34 192 LYS A O 1
ATOM 1567 N N . LYS A 1 193 ? -29.213 12.924 4.592 1.00 51.09 193 LYS A N 1
ATOM 1568 C CA . LYS A 1 193 ? -30.663 12.923 4.860 1.00 51.09 193 LYS A CA 1
ATOM 1569 C C . LYS A 1 193 ? -31.175 11.572 5.375 1.00 51.09 193 LYS A C 1
ATOM 1571 O O . LYS A 1 193 ? -32.005 11.542 6.277 1.00 51.09 193 LYS A O 1
ATOM 1576 N N . LEU A 1 194 ? -30.659 10.469 4.838 1.00 48.91 194 LEU A N 1
ATOM 1577 C CA . LEU A 1 194 ? -30.994 9.101 5.246 1.00 48.91 194 LEU A CA 1
ATOM 1578 C C . LEU A 1 194 ? -30.258 8.689 6.530 1.00 48.91 194 LEU A C 1
ATOM 1580 O O . LEU A 1 194 ? -30.737 7.842 7.279 1.00 48.91 194 LEU A O 1
ATOM 1584 N N . LEU A 1 195 ? -29.138 9.349 6.833 1.00 56.88 195 LEU A N 1
ATOM 1585 C CA . LEU A 1 195 ? -28.333 9.092 8.023 1.00 56.88 195 LEU A CA 1
ATOM 1586 C C . LEU A 1 195 ? -29.109 9.316 9.327 1.00 56.88 195 LEU A C 1
ATOM 1588 O O . LEU A 1 195 ? -28.952 8.560 10.279 1.00 56.88 195 LEU A O 1
ATOM 1592 N N . LEU A 1 196 ? -29.954 10.350 9.371 1.00 56.53 196 LEU A N 1
ATOM 1593 C CA . LEU A 1 196 ? -30.784 10.644 10.540 1.00 56.53 196 LEU A CA 1
ATOM 1594 C C . LEU A 1 196 ? -31.801 9.523 10.784 1.00 56.53 196 LEU A C 1
ATOM 1596 O O . LEU A 1 196 ? -31.975 9.100 11.922 1.00 56.53 196 LEU A O 1
ATOM 1600 N N . LYS A 1 197 ? -32.423 9.016 9.713 1.00 56.28 197 LYS A N 1
ATOM 1601 C CA . LYS A 1 197 ? -33.361 7.892 9.773 1.00 56.28 197 LYS A CA 1
ATOM 1602 C C . LYS A 1 197 ? -32.664 6.633 10.291 1.00 56.28 197 LYS A C 1
ATOM 1604 O O . LYS A 1 197 ? -33.145 6.044 11.248 1.00 56.28 197 LYS A O 1
ATOM 1609 N N . GLU A 1 198 ? -31.489 6.306 9.756 1.00 52.97 198 GLU A N 1
ATOM 1610 C CA . GLU A 1 198 ? -30.677 5.166 10.206 1.00 52.97 198 GLU A CA 1
ATOM 1611 C C . GLU A 1 198 ? -30.252 5.302 11.682 1.00 52.97 198 GLU A C 1
ATOM 1613 O O . GLU A 1 198 ? -30.273 4.339 12.448 1.00 52.97 198 GLU A O 1
ATOM 1618 N N . PHE A 1 199 ? -29.885 6.510 12.123 1.00 58.72 199 PHE A N 1
ATOM 1619 C CA . PHE A 1 199 ? -29.554 6.771 13.523 1.00 58.72 199 PHE A CA 1
ATOM 1620 C C . PHE A 1 199 ? -30.757 6.603 14.449 1.00 58.72 199 PHE A C 1
ATOM 1622 O O . PHE A 1 199 ? -30.619 5.975 15.500 1.00 58.72 199 PHE A O 1
ATOM 1629 N N . ILE A 1 200 ? -31.922 7.115 14.049 1.00 58.78 200 ILE A N 1
ATOM 1630 C CA . ILE A 1 200 ? -33.178 6.972 14.791 1.00 58.78 200 ILE A CA 1
ATOM 1631 C C . ILE A 1 200 ? -33.586 5.495 14.865 1.00 58.78 200 ILE A C 1
ATOM 1633 O O . ILE A 1 200 ? -33.859 5.003 15.958 1.00 58.78 200 ILE A O 1
ATOM 1637 N N . GLU A 1 201 ? -33.544 4.764 13.746 1.00 54.84 201 GLU A N 1
ATOM 1638 C CA . GLU A 1 201 ? -33.833 3.322 13.682 1.00 54.84 201 GLU A CA 1
ATOM 1639 C C . GLU A 1 201 ? -32.892 2.502 14.578 1.00 54.84 201 GLU A C 1
ATOM 1641 O O . GLU A 1 201 ? -33.293 1.493 15.158 1.00 54.84 201 GLU A O 1
ATOM 1646 N N . ARG A 1 202 ? -31.654 2.970 14.774 1.00 49.47 202 ARG A N 1
ATOM 1647 C CA . ARG A 1 202 ? -30.668 2.362 15.682 1.00 49.47 202 ARG A CA 1
ATOM 1648 C C . ARG A 1 202 ? -30.681 2.937 17.106 1.00 49.47 202 ARG A C 1
ATOM 1650 O O . ARG A 1 202 ? -29.796 2.609 17.901 1.00 49.47 202 ARG A O 1
ATOM 1657 N N . GLY A 1 203 ? -31.669 3.767 17.451 1.00 48.28 203 GLY A N 1
ATOM 1658 C CA . GLY A 1 203 ? -31.877 4.310 18.800 1.00 48.28 203 GLY A CA 1
ATOM 1659 C C . GLY A 1 203 ? -30.870 5.384 19.227 1.00 48.28 203 GLY A C 1
ATOM 1660 O O . GLY A 1 203 ? -30.635 5.578 20.421 1.00 48.28 203 GLY A O 1
ATOM 1661 N N . ILE A 1 204 ? -30.235 6.065 18.273 1.00 51.22 204 ILE A N 1
ATOM 1662 C CA . ILE A 1 204 ? -29.276 7.148 18.503 1.00 51.22 204 ILE A CA 1
ATOM 1663 C C . ILE A 1 204 ? -29.989 8.477 18.250 1.00 51.22 204 ILE A C 1
ATOM 1665 O O . ILE A 1 204 ? -30.141 8.909 17.110 1.00 51.22 204 ILE A O 1
ATOM 1669 N N . ASN A 1 205 ? -30.403 9.142 19.328 1.00 54.28 205 ASN A N 1
ATOM 1670 C CA . ASN A 1 205 ? -31.036 10.456 19.251 1.00 54.28 205 ASN A CA 1
ATOM 1671 C C . ASN A 1 205 ? -29.990 11.577 19.310 1.00 54.28 205 ASN A C 1
ATOM 1673 O O . ASN A 1 205 ? -29.184 11.645 20.241 1.00 54.28 205 ASN A O 1
ATOM 1677 N N . PHE A 1 206 ? -30.028 12.478 18.329 1.00 53.00 206 PHE A N 1
ATOM 1678 C CA . PHE A 1 206 ? -29.310 13.751 18.362 1.00 53.00 206 PHE A CA 1
ATOM 1679 C C . PHE A 1 206 ? -30.325 14.869 18.598 1.00 53.00 206 PHE A C 1
ATOM 1681 O O . PHE A 1 206 ? -31.252 15.015 17.809 1.00 53.00 206 PHE A O 1
ATOM 1688 N N . ALA A 1 207 ? -30.137 15.687 19.640 1.00 49.84 207 ALA A N 1
ATOM 1689 C CA . ALA A 1 207 ? -30.976 16.872 19.863 1.00 49.84 207 ALA A CA 1
ATOM 1690 C C . ALA A 1 207 ? -30.844 17.891 18.711 1.00 49.84 207 ALA A C 1
ATOM 1692 O O . ALA A 1 207 ? -31.808 18.549 18.331 1.00 49.84 207 ALA A O 1
ATOM 1693 N N . LYS A 1 208 ? -29.644 17.987 18.120 1.00 52.69 208 LYS A N 1
ATOM 1694 C CA . LYS A 1 208 ? -29.344 18.746 16.900 1.00 52.69 208 LYS A CA 1
ATOM 1695 C C . LYS A 1 208 ? -28.144 18.113 16.199 1.00 52.69 208 LYS A C 1
ATOM 1697 O O . LYS A 1 208 ? -27.157 17.770 16.848 1.00 52.69 208 LYS A O 1
ATOM 1702 N N . MET A 1 209 ? -28.220 17.939 14.881 1.00 53.81 209 MET A N 1
ATOM 1703 C CA . MET A 1 209 ? -27.118 17.350 14.115 1.00 53.81 209 MET A CA 1
ATOM 1704 C C . MET A 1 209 ? -25.969 18.368 13.973 1.00 53.81 209 MET A C 1
ATOM 1706 O O . MET A 1 209 ? -26.222 19.472 13.479 1.00 53.81 209 MET A O 1
ATOM 1710 N N . PRO A 1 210 ? -24.718 18.045 14.364 1.00 52.91 210 PRO A N 1
ATOM 1711 C CA . PRO A 1 210 ? -23.587 18.954 14.181 1.00 52.91 210 PRO A CA 1
ATOM 1712 C C . PRO A 1 210 ? -23.325 19.222 12.696 1.00 52.91 210 PRO A C 1
ATOM 1714 O O . PRO A 1 210 ? -23.586 18.375 11.841 1.00 52.91 210 PRO A O 1
ATOM 1717 N N . THR A 1 211 ? -22.758 20.381 12.364 1.00 57.59 211 THR A N 1
ATOM 1718 C CA . THR A 1 211 ? -22.270 20.646 11.007 1.00 57.59 211 THR A CA 1
ATOM 1719 C C . THR A 1 211 ? -20.979 19.875 10.754 1.00 57.59 211 THR A C 1
ATOM 1721 O O . THR A 1 211 ? -19.925 20.184 11.300 1.00 57.59 211 THR A O 1
ATOM 1724 N N . PHE A 1 212 ? -21.051 18.885 9.872 1.00 56.06 212 PHE A N 1
ATOM 1725 C CA . PHE A 1 212 ? -19.911 18.107 9.397 1.00 56.06 212 PHE A CA 1
ATOM 1726 C C . PHE A 1 212 ? -19.910 18.054 7.867 1.00 56.06 212 PHE A C 1
ATOM 1728 O O . PHE A 1 212 ? -20.948 18.225 7.223 1.00 56.06 212 PHE A O 1
ATOM 1735 N N . SER A 1 213 ? -18.730 17.810 7.307 1.00 51.78 213 SER A N 1
ATOM 1736 C CA . SER A 1 213 ? -18.501 17.547 5.884 1.00 51.78 213 SER A CA 1
ATOM 1737 C C . SER A 1 213 ? -18.514 16.051 5.585 1.00 51.78 213 SER A C 1
ATOM 1739 O O . SER A 1 213 ? -19.010 15.651 4.544 1.00 51.78 213 SER A O 1
ATOM 1741 N N . HIS A 1 214 ? -18.007 15.231 6.508 1.00 55.91 214 HIS A N 1
ATOM 1742 C CA . HIS A 1 214 ? -18.003 13.775 6.389 1.00 55.91 214 HIS A CA 1
ATOM 1743 C C . HIS A 1 214 ? -18.334 13.143 7.740 1.00 55.91 214 HIS A C 1
ATOM 1745 O O . HIS A 1 214 ? -18.106 13.742 8.795 1.00 55.91 214 HIS A O 1
ATOM 1751 N N . VAL A 1 215 ? -18.847 11.919 7.704 1.00 57.25 215 VAL A N 1
ATOM 1752 C CA . VAL A 1 215 ? -19.067 11.088 8.889 1.00 57.25 215 VAL A CA 1
ATOM 1753 C C . VAL A 1 215 ? -18.449 9.730 8.645 1.00 57.25 215 VAL A C 1
ATOM 1755 O O . VAL A 1 215 ? -18.505 9.217 7.528 1.00 57.25 215 VAL A O 1
ATOM 1758 N N . ILE A 1 216 ? -17.882 9.156 9.699 1.00 56.84 216 ILE A N 1
ATOM 1759 C CA . ILE A 1 216 ? -17.436 7.774 9.717 1.00 56.84 216 ILE A CA 1
ATOM 1760 C C . ILE A 1 216 ? -18.087 7.065 10.897 1.00 56.84 216 ILE A C 1
ATOM 1762 O O . ILE A 1 216 ? -17.994 7.517 12.039 1.00 56.84 216 ILE A O 1
ATOM 1766 N N . LEU A 1 217 ? -18.745 5.946 10.612 1.00 55.72 217 LEU A N 1
ATOM 1767 C CA . LEU A 1 217 ? -19.400 5.102 11.604 1.00 55.72 217 LEU A CA 1
ATOM 1768 C C . LEU A 1 217 ? -18.734 3.735 11.702 1.00 55.72 217 LEU A C 1
ATOM 1770 O O . LEU A 1 217 ? -18.472 3.087 10.689 1.00 55.72 217 LEU A O 1
ATOM 1774 N N . TYR A 1 218 ? -18.531 3.287 12.940 1.00 51.19 218 TYR A N 1
ATOM 1775 C CA . TYR A 1 218 ? -18.025 1.962 13.264 1.00 51.19 218 TYR A CA 1
ATOM 1776 C C . TYR A 1 218 ? -19.062 1.163 14.042 1.00 51.19 218 TYR A C 1
ATOM 1778 O O . TYR A 1 218 ? -19.537 1.607 15.091 1.00 51.19 218 TYR A O 1
ATOM 1786 N N . PHE A 1 219 ? -19.365 -0.038 13.559 1.00 50.09 219 PHE A N 1
ATOM 1787 C CA . PHE A 1 219 ? -20.294 -0.966 14.194 1.00 50.09 219 PHE A CA 1
ATOM 1788 C C . PHE A 1 219 ? -19.555 -2.168 14.799 1.00 50.09 219 PHE A C 1
ATOM 1790 O O . PHE A 1 219 ? -18.561 -2.650 14.258 1.00 50.09 219 PHE A O 1
ATOM 1797 N N . ASN A 1 220 ? -20.031 -2.684 15.933 1.00 46.84 220 ASN A N 1
ATOM 1798 C CA . ASN A 1 220 ? -19.566 -3.966 16.462 1.00 46.84 220 ASN A CA 1
ATOM 1799 C C . ASN A 1 220 ? -20.156 -5.143 15.667 1.00 46.84 220 ASN A C 1
ATOM 1801 O O . ASN A 1 220 ? -21.052 -4.965 14.842 1.00 46.84 220 ASN A O 1
ATOM 1805 N N . LYS A 1 221 ? -19.702 -6.367 15.972 1.00 45.25 221 LYS A N 1
ATOM 1806 C CA . LYS A 1 221 ? -20.226 -7.625 15.397 1.00 45.25 221 LYS A CA 1
ATOM 1807 C C . LYS A 1 221 ? -21.743 -7.816 15.571 1.00 45.25 221 LYS A C 1
ATOM 1809 O O . LYS A 1 221 ? -22.339 -8.619 14.870 1.00 45.25 221 LYS A O 1
ATOM 1814 N N . HIS A 1 222 ? -22.368 -7.080 16.490 1.00 49.25 222 HIS A N 1
ATOM 1815 C CA . HIS A 1 222 ? -23.807 -7.113 16.763 1.00 49.25 222 HIS A CA 1
ATOM 1816 C C . HIS A 1 222 ? -24.571 -5.953 16.102 1.00 49.25 222 HIS A C 1
ATOM 1818 O O . HIS A 1 222 ? -25.702 -5.672 16.490 1.00 49.25 222 HIS A O 1
ATOM 1824 N N . GLY A 1 223 ? -23.950 -5.220 15.171 1.00 46.06 223 GLY A N 1
ATOM 1825 C CA . GLY A 1 223 ? -24.589 -4.104 14.471 1.00 46.06 223 GLY A CA 1
ATOM 1826 C C . GLY A 1 223 ? -24.826 -2.854 15.329 1.00 46.06 223 GLY A C 1
ATOM 1827 O O . GLY A 1 223 ? -25.516 -1.938 14.883 1.00 46.06 223 GLY A O 1
ATOM 1828 N N . LYS A 1 224 ? -24.250 -2.774 16.539 1.00 49.88 224 LYS A N 1
ATOM 1829 C CA . LYS A 1 224 ? -24.328 -1.586 17.409 1.00 49.88 224 LYS A CA 1
ATOM 1830 C C . LYS A 1 224 ? -23.181 -0.625 17.121 1.00 49.88 224 LYS A C 1
ATOM 1832 O O . LYS A 1 224 ? -22.034 -1.056 17.022 1.00 49.88 224 LYS A O 1
ATOM 1837 N N . THR A 1 225 ? -23.473 0.671 17.038 1.00 52.78 225 THR A N 1
ATOM 1838 C CA . THR A 1 225 ? -22.459 1.714 16.823 1.00 52.78 225 THR A CA 1
ATOM 1839 C C . THR A 1 225 ? -21.500 1.786 18.011 1.00 52.78 225 THR A C 1
ATOM 1841 O O . THR A 1 225 ? -21.924 2.072 19.131 1.00 52.78 225 THR A O 1
ATOM 1844 N N . ILE A 1 226 ? -20.211 1.548 17.770 1.00 48.81 226 ILE A N 1
ATOM 1845 C CA . ILE A 1 226 ? -19.136 1.719 18.757 1.00 48.81 226 ILE A CA 1
ATOM 1846 C C . ILE A 1 226 ? -18.562 3.131 18.669 1.00 48.81 226 ILE A C 1
ATOM 1848 O O . ILE A 1 226 ? -18.380 3.773 19.702 1.00 48.81 226 ILE A O 1
ATOM 1852 N N . CYS A 1 227 ? -18.260 3.599 17.453 1.00 51.38 227 CYS A N 1
ATOM 1853 C CA . CYS A 1 227 ? -17.588 4.875 17.241 1.00 51.38 227 CYS A CA 1
ATOM 1854 C C . CYS A 1 227 ? -18.260 5.682 16.133 1.00 51.38 227 CYS A C 1
ATOM 1856 O O . CYS A 1 227 ? -18.654 5.142 15.099 1.00 51.38 227 CYS A O 1
ATOM 1858 N N . LEU A 1 228 ? -18.357 6.982 16.371 1.00 57.22 228 LEU A N 1
ATOM 1859 C CA . LEU A 1 228 ? -18.776 7.988 15.412 1.00 57.22 228 LEU A CA 1
ATOM 1860 C C . LEU A 1 228 ? -17.654 9.018 15.315 1.00 57.22 228 LEU A C 1
ATOM 1862 O O . LEU A 1 228 ? -17.282 9.582 16.344 1.00 57.22 228 LEU A O 1
ATOM 1866 N N . PHE A 1 229 ? -17.166 9.256 14.100 1.00 54.19 229 PHE A N 1
ATOM 1867 C CA . PHE A 1 229 ? -16.265 10.353 13.770 1.00 54.19 229 PHE A CA 1
ATOM 1868 C C . PHE A 1 229 ? -17.017 11.351 12.898 1.00 54.19 229 PHE A C 1
ATOM 1870 O O . PHE A 1 229 ? -17.454 11.018 11.796 1.00 54.19 229 PHE A O 1
ATOM 1877 N N . LEU A 1 230 ? -17.175 12.576 13.387 1.00 56.69 230 LEU A N 1
ATOM 1878 C CA . LEU A 1 230 ? -17.690 13.682 12.584 1.00 56.69 230 LEU A CA 1
ATOM 1879 C C . LEU A 1 230 ? -16.510 14.526 12.127 1.00 56.69 230 LEU A C 1
ATOM 1881 O O . LEU A 1 230 ? -15.714 14.967 12.951 1.00 56.69 230 LEU A O 1
ATOM 1885 N N . LEU A 1 231 ? -16.406 14.753 10.822 1.00 54.28 231 LEU A N 1
ATOM 1886 C CA . LEU A 1 231 ? -15.285 15.457 10.217 1.00 54.28 231 LEU A CA 1
ATOM 1887 C C . LEU A 1 231 ? -15.795 16.727 9.571 1.00 54.28 231 LEU A C 1
ATOM 1889 O O . LEU A 1 231 ? -16.606 16.686 8.646 1.00 54.28 231 LEU A O 1
ATOM 1893 N N . GLN A 1 232 ? -15.298 17.867 10.028 1.00 55.12 232 GLN A N 1
ATOM 1894 C CA . GLN A 1 232 ? -15.635 19.157 9.444 1.00 55.12 232 GLN A CA 1
ATOM 1895 C C . GLN A 1 232 ? -14.436 19.709 8.673 1.00 55.12 232 GLN A C 1
ATOM 1897 O O . GLN A 1 232 ? -13.376 19.965 9.247 1.00 55.12 232 GLN A O 1
ATOM 1902 N N . LYS A 1 233 ? -14.605 19.921 7.365 1.00 50.53 233 LYS A N 1
ATOM 1903 C CA . LYS A 1 233 ? -13.621 20.598 6.521 1.00 50.53 233 LYS A CA 1
ATOM 1904 C C . LYS A 1 233 ? -13.759 22.102 6.763 1.00 50.53 233 LYS A C 1
ATOM 1906 O O . LYS A 1 233 ? -14.704 22.732 6.295 1.00 50.53 233 LYS A O 1
ATOM 1911 N N . LYS A 1 234 ? -12.846 22.697 7.538 1.00 51.19 234 LYS A N 1
ATOM 1912 C CA . LYS A 1 234 ? -12.771 24.166 7.659 1.00 51.19 234 LYS A CA 1
ATOM 1913 C C . LYS A 1 234 ? -12.236 24.778 6.355 1.00 51.19 234 LYS A C 1
ATOM 1915 O O . LYS A 1 234 ? -11.540 24.101 5.599 1.00 51.19 234 LYS A O 1
ATOM 1920 N N . LYS A 1 235 ? -12.466 26.084 6.137 1.00 41.44 235 LYS A N 1
ATOM 1921 C CA . LYS A 1 235 ? -11.911 26.860 4.999 1.00 41.44 235 LYS A CA 1
ATOM 1922 C C . LYS A 1 235 ? -10.388 26.673 4.805 1.00 41.44 235 LYS A C 1
ATOM 1924 O O . LYS A 1 235 ? -9.909 26.765 3.684 1.00 41.44 235 LYS A O 1
ATOM 1929 N N . ASN A 1 236 ? -9.654 26.298 5.861 1.00 33.56 236 ASN A N 1
ATOM 1930 C CA . ASN A 1 236 ? -8.204 26.047 5.843 1.00 33.56 236 ASN A CA 1
ATOM 1931 C C . ASN A 1 236 ? -7.807 24.564 5.657 1.00 33.56 236 ASN A C 1
ATOM 1933 O O . ASN A 1 236 ? -6.688 24.193 5.999 1.00 33.56 236 ASN A O 1
ATOM 1937 N N . LYS A 1 237 ? -8.712 23.695 5.184 1.00 39.25 237 LYS A N 1
ATOM 1938 C CA . LYS A 1 237 ? -8.489 22.253 4.919 1.00 39.25 237 LYS A CA 1
ATOM 1939 C C . LYS A 1 237 ? -8.057 21.376 6.115 1.00 39.25 237 LYS A C 1
ATOM 1941 O O . LYS A 1 237 ? -7.858 20.186 5.926 1.00 39.25 237 LYS A O 1
ATOM 1946 N N . LYS A 1 238 ? -7.968 21.901 7.343 1.00 31.73 238 LYS A N 1
ATOM 1947 C CA . LYS A 1 238 ? -7.713 21.099 8.558 1.00 31.73 238 LYS A CA 1
ATOM 1948 C C . LYS A 1 238 ? -8.985 20.370 9.011 1.00 31.73 238 LYS A C 1
ATOM 1950 O O . LYS A 1 238 ? -10.027 21.015 9.153 1.00 31.73 238 L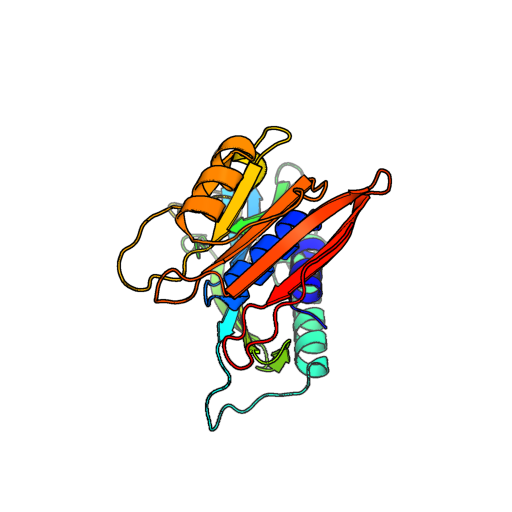YS A O 1
ATOM 1955 N N . MET A 1 239 ? -8.886 19.062 9.259 1.00 36.22 239 MET A N 1
ATOM 1956 C CA . MET A 1 239 ? -9.961 18.243 9.832 1.00 36.22 239 MET A CA 1
ATOM 1957 C C . MET A 1 239 ? -9.956 18.291 11.364 1.00 36.22 239 MET A C 1
ATOM 1959 O O . MET A 1 239 ? -8.901 18.232 11.989 1.00 36.22 239 MET A O 1
ATOM 1963 N N . ILE A 1 240 ? -11.147 18.393 11.956 1.00 33.88 240 ILE A N 1
ATOM 1964 C CA . ILE A 1 240 ? -11.382 18.275 13.402 1.00 33.88 240 ILE A CA 1
ATOM 1965 C C . ILE A 1 240 ? -12.142 16.972 13.638 1.00 33.88 240 ILE A C 1
ATOM 1967 O O . ILE A 1 240 ? -13.114 16.708 12.932 1.00 33.88 240 ILE A O 1
ATOM 1971 N N . ASP A 1 241 ? -11.666 16.181 14.597 1.00 36.44 241 ASP A N 1
ATOM 1972 C CA . ASP A 1 241 ? -12.211 14.881 14.985 1.00 36.44 241 ASP A CA 1
ATOM 1973 C C . ASP A 1 241 ? -13.127 15.040 16.208 1.00 36.44 241 ASP A C 1
ATOM 1975 O O . ASP A 1 241 ? -12.70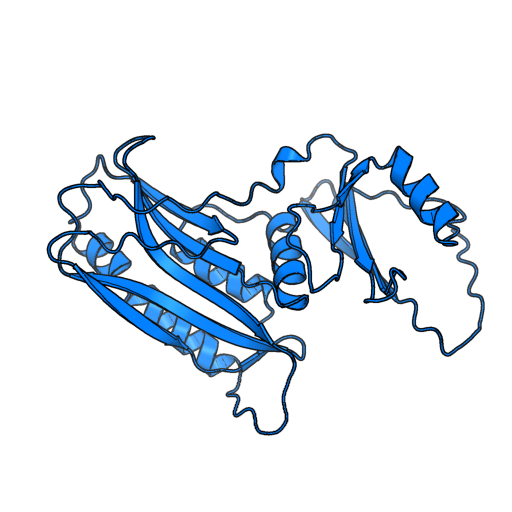1 15.541 17.251 1.00 36.44 241 ASP A O 1
ATOM 1979 N N . PHE A 1 242 ? -14.381 14.607 16.081 1.00 40.56 242 PHE A N 1
ATOM 1980 C CA . PHE A 1 242 ? -15.290 14.430 17.211 1.00 40.56 242 PHE A CA 1
ATOM 1981 C C . PHE A 1 242 ? -15.538 12.942 17.433 1.00 40.56 242 PHE A C 1
ATOM 1983 O O . PHE A 1 242 ? -16.173 12.300 16.597 1.00 40.56 242 PHE A O 1
ATOM 1990 N N . ARG A 1 243 ? -15.097 12.423 18.585 1.00 42.62 243 ARG A N 1
ATOM 1991 C CA . ARG A 1 243 ? -15.272 11.020 18.980 1.00 42.62 243 ARG A CA 1
ATOM 1992 C C . ARG A 1 243 ? -16.407 10.880 19.984 1.00 42.62 243 ARG A C 1
ATOM 1994 O O . ARG A 1 243 ? -16.356 11.467 21.060 1.00 42.62 243 ARG A O 1
ATOM 2001 N N . LYS A 1 244 ? -17.390 10.029 19.684 1.00 46.28 244 LYS A N 1
ATOM 2002 C CA . LYS A 1 244 ? -18.327 9.499 20.690 1.00 46.28 244 LYS A CA 1
ATOM 2003 C C . LYS A 1 244 ? -18.137 7.991 20.791 1.00 46.28 244 LYS A C 1
ATOM 2005 O O . LYS A 1 244 ? -18.137 7.308 19.770 1.00 46.28 244 LYS A O 1
ATOM 2010 N N . HIS A 1 245 ? -17.925 7.481 22.002 1.00 43.34 245 HIS A N 1
ATOM 2011 C CA . HIS A 1 245 ? -17.777 6.050 22.274 1.00 43.34 245 HIS A CA 1
ATOM 2012 C C . HIS A 1 245 ? -18.957 5.598 23.128 1.00 43.34 245 HIS A C 1
ATOM 2014 O O . HIS A 1 245 ? -19.125 6.071 24.249 1.00 43.34 245 HIS A O 1
ATOM 2020 N N . ASN A 1 246 ? -19.778 4.681 22.618 1.00 42.59 246 ASN A N 1
ATOM 2021 C CA . ASN A 1 246 ? -20.816 4.050 23.432 1.00 42.59 246 ASN A CA 1
ATOM 2022 C C . ASN A 1 246 ? -20.211 2.855 24.182 1.00 42.59 246 ASN A C 1
ATOM 2024 O O . ASN A 1 246 ? -20.450 1.701 23.832 1.00 42.59 246 ASN A O 1
ATOM 2028 N N . TYR A 1 247 ? -19.432 3.120 25.232 1.00 36.59 247 TYR A N 1
ATOM 2029 C CA . TYR A 1 247 ? -19.164 2.093 26.237 1.00 36.59 247 TYR A CA 1
ATOM 2030 C C . TYR A 1 247 ? -20.407 1.971 27.122 1.00 36.59 247 TYR A C 1
ATOM 2032 O O . TYR A 1 247 ? -20.620 2.763 28.038 1.00 36.59 247 TYR A O 1
ATOM 2040 N N . LYS A 1 248 ? -21.266 0.981 26.847 1.00 37.47 248 LYS A N 1
ATOM 2041 C CA . LYS A 1 248 ? -22.285 0.573 27.824 1.00 37.47 248 LYS A CA 1
ATOM 2042 C C . LYS A 1 248 ? -21.601 -0.194 28.953 1.00 37.47 248 LYS A C 1
ATOM 2044 O O . LYS A 1 248 ? -21.432 -1.401 28.873 1.00 37.47 248 LYS A O 1
ATOM 2049 N N . ASN A 1 249 ? -21.153 0.589 29.924 1.00 32.25 249 ASN A N 1
ATOM 2050 C CA . ASN A 1 249 ? -21.023 0.356 31.363 1.00 32.25 249 ASN A CA 1
ATOM 2051 C C . ASN A 1 249 ? -20.416 1.675 31.860 1.00 32.25 249 ASN A C 1
ATOM 2053 O O . ASN A 1 249 ? -19.206 1.799 31.956 1.00 32.25 249 ASN A O 1
ATOM 2057 N N . VAL A 1 250 ? -21.159 2.778 31.845 1.00 28.55 250 VAL A N 1
ATOM 2058 C CA . VAL A 1 250 ? -21.983 3.223 32.969 1.00 28.55 250 VAL A CA 1
ATOM 2059 C C . VAL A 1 250 ? -23.128 4.078 32.420 1.00 28.55 250 VAL A C 1
ATOM 2061 O O . VAL A 1 250 ? -22.916 5.027 31.669 1.00 28.55 250 VAL A O 1
ATOM 2064 N N . LEU A 1 251 ? -24.356 3.742 32.812 1.00 30.45 251 LEU A N 1
ATOM 2065 C CA . LEU A 1 251 ? -25.505 4.640 32.741 1.00 30.45 251 LEU A CA 1
ATOM 2066 C C . LEU A 1 251 ? -25.202 5.902 33.557 1.00 30.45 251 LEU A C 1
ATOM 2068 O O . LEU A 1 251 ? -25.347 5.888 34.774 1.00 30.45 251 LEU A O 1
ATOM 2072 N N . ARG A 1 252 ? -24.834 6.993 32.888 1.00 23.27 252 ARG A N 1
ATOM 2073 C CA . ARG A 1 252 ? -25.381 8.319 33.186 1.00 23.27 252 ARG A CA 1
ATOM 2074 C C . ARG A 1 252 ? -25.583 9.051 31.870 1.00 23.27 252 ARG A C 1
ATOM 2076 O O . ARG A 1 252 ? -24.645 9.287 31.117 1.00 23.27 252 ARG A O 1
ATOM 2083 N N . THR A 1 253 ? -26.847 9.336 31.602 1.00 30.42 253 THR A N 1
ATOM 2084 C CA . THR A 1 253 ? -27.317 10.345 30.662 1.00 30.42 253 THR A CA 1
ATOM 2085 C C . THR A 1 253 ? -26.490 11.614 30.829 1.00 30.42 253 THR A C 1
ATOM 2087 O O . THR A 1 253 ? -26.597 12.302 31.841 1.00 30.42 253 THR A O 1
ATOM 2090 N N . THR A 1 254 ? -25.651 11.918 29.849 1.00 25.67 254 THR A N 1
ATOM 2091 C CA . THR A 1 254 ? -25.281 13.300 29.576 1.00 25.67 254 THR A CA 1
ATOM 2092 C C . THR A 1 254 ? -26.071 13.722 28.353 1.00 25.67 254 THR A C 1
ATOM 2094 O O . THR A 1 254 ? -25.751 13.380 27.211 1.00 25.67 254 THR A O 1
ATOM 2097 N N . ASP A 1 255 ? -27.172 14.412 28.633 1.00 25.56 255 ASP A N 1
ATOM 2098 C CA . ASP A 1 255 ? -27.804 15.289 27.667 1.00 25.56 255 ASP A CA 1
ATOM 2099 C C . ASP A 1 255 ? -26.743 16.274 27.173 1.00 25.56 255 ASP A C 1
ATOM 2101 O O . ASP A 1 255 ? -26.044 16.913 27.959 1.00 25.56 255 ASP A O 1
ATOM 2105 N N . PHE A 1 256 ? -26.584 16.353 25.857 1.00 32.28 256 PHE A N 1
ATOM 2106 C CA . PHE A 1 256 ? -25.799 17.408 25.238 1.00 32.28 256 PHE A CA 1
ATOM 2107 C C . PHE A 1 256 ? -26.748 18.574 24.969 1.00 32.28 256 PHE A C 1
ATOM 2109 O O . PHE A 1 256 ? -27.535 18.525 24.022 1.00 32.28 256 PHE A O 1
ATOM 2116 N N . THR A 1 257 ? -26.683 19.612 25.797 1.00 23.67 257 THR A N 1
ATOM 2117 C CA . THR A 1 257 ? -27.151 20.951 25.430 1.00 23.67 257 THR A CA 1
ATOM 2118 C C . THR A 1 257 ? -26.088 21.620 24.554 1.00 23.67 257 THR A C 1
ATOM 2120 O O . THR A 1 257 ? -24.896 21.568 24.861 1.00 23.67 257 THR A O 1
ATOM 2123 N N . PHE A 1 258 ? -26.527 22.177 23.422 1.00 33.25 258 PHE A N 1
ATOM 2124 C CA . PHE A 1 258 ? -25.729 23.022 22.529 1.00 33.25 258 PHE A CA 1
ATOM 2125 C C . PHE A 1 258 ? -25.847 24.487 22.935 1.00 33.25 258 PHE A C 1
ATOM 2127 O O . PHE A 1 258 ? -26.959 24.868 23.365 1.00 33.25 258 PHE A O 1
#

Sequence (258 aa):
MVVSDLLKQIFISRNNNKIDDLTLLQLEILLKQGYPVYIHTILRDDDTNMISVEVFSIHLTSIMENTKTLPNIFLKNALNSYLYFSQFNAWLVSKVIPVNIKHNSRISLQKTLSKDIKDCIVEKKCFPLTIIDNNVVKICVEYLEGNFPTDIISKYPIAEEIYFNSLAPENSVAIFGNNYRFYCDHLLIIEKKLLLKEFIERGINFAKMPTFSHVILYFNKHGKTICLFLLQKKKNKKMIDFRKHNYKNVLRTTDFTF

pLDDT: mean 70.62, std 22.64, range [23.27, 97.94]

Organism: Strongyloides venezuelensis (NCBI:txid75913)

Foldseek 3Di:
DAQLVVVQVLQVLQAVDGDAPVVSVVQSVCQVLFQKKKKFKKKDLDPVQIFTFKIKIKHWAADDPPDDADEPVQQVVVVVVCSCPPQVNVCVVVVVQDPSIDIHMAMASDDWGQCPFPQWHKDKDWGTWHDHPNITMTIMMIGTDGDDGPGSHGPIDDGDHPPPPVQDDQFWEFEDENDPDDDDPDRPIDGNVCVQVVCVVLVNDDPDDDDARYKYFDADNVRHTQWIWGWHQDPVRDTDTDIDGPPPPDDDDDDDDD